Protein 3EKI (pdb70)

InterPro domains:
  IPR010592 Extracytoplasmic thiamine-binding lipoprotein [NF045838] (5-399)
  IPR010592 Extracytoplasmic thiamine-binding lipoprotein [PF06646] (70-401)
  IPR010592 Extracytoplasmic thiamine-binding lipoprotein [PIRSF004523] (1-402)
  IPR043099 Thiamine-binding lipoprotein, domain I [G3DSA:3.40.190.180] (42-391)
  IPR043100 Extracytoplasmic thiamine-binding lipoprotein, domain II [G3DSA:3.40.190.190] (157-345)

Solvent-accessible surface area: 17119 Å² total; per-residue (Å²): 150,35,140,40,21,132,30,0,10,9,9,8,55,65,76,43,21,75,130,101,122,82,63,115,93,42,8,112,117,32,5,70,58,2,16,86,38,0,66,131,21,0,19,126,25,1,64,77,68,111,166,5,97,132,75,88,87,3,61,10,99,34,41,55,12,110,74,59,62,31,10,1,84,58,0,25,96,41,62,82,117,4,0,2,1,34,4,27,0,0,47,0,3,58,35,17,141,118,51,110,40,54,3,43,25,12,0,6,0,3,16,33,1,24,56,13,7,86,104,42,104,72,39,36,100,57,6,68,105,76,1,25,0,12,106,15,1,105,78,0,29,111,33,12,42,128,67,72,10,81,80,2,59,59,161,89,23,124,49,81,60,34,25,0,86,44,3,28,26,83,120,56,68,4,51,8,42,0,0,0,0,0,0,1,1,49,107,117,24,5,58,115,0,82,137,5,5,106,95,75,55,5,82,53,0,11,86,34,1,0,0,6,13,129,67,55,6,6,3,66,8,57,0,0,27,10,0,0,72,44,4,2,104,152,110,25,80,51,2,62,106,12,71,91,67,69,87,141,10,16,89,103,83,68,3,35,37,0,4,92,36,83,114,13,32,0,0,3,5,39,5,0,10,0,0,105,24,48,18,118,39,89,110,130,8,13,106,37,95,116,108,37,80,8,16,7,20,0,0,0,4,0,0,1,31,28,0,0,0,0,10,114,43,1,5,102,57,0,12,67,20,0,5,73,0,3,42,25,1,20,153,77,178,69,16,55,17,0,46,71,63,19,9,45,10,17,85,103,16,114,63,38,99,127,54,0,20,89,29,1,34,119,0,52,164

Nearest PDB structures (foldseek):
  3eki-assembly1_A  TM=1.003E+00  e=4.478E-80  Mesomycoplasma hyorhinis
  3myu-assembly1_A  TM=9.281E-01  e=2.006E-35  Mycoplasmoides genitalium
  3myu-assembly2_B  TM=9.228E-01  e=4.699E-35  Mycoplasmoides genitalium
  5ub7-assembly2_B  TM=6.652E-01  e=2.049E-09  Xanthomonas citri pv. citri str. 306
  5ub3-assembly1_A  TM=6.605E-01  e=1.828E-08  Xanthomonas citri pv. citri str. 306

B-factor: mean 17.25, std 13.12, range [2.1, 98.36]

Radius of gyration: 21.7 Å; Cα contacts (8 Å, |Δi|>4): 697; chains: 1; bounding box: 47×34×70 Å

Sequence (365 aa):
QGQWDKSITFGVSEAWLNKKKGGEKVNKEVINTFLENFKKEFNKLKNANDKTKNFDDVDFKVTPIQDFTVLLNNLSTDNPELDFGINASGKLVEFLKNNPGIITPALETTTNSFVFDKEKDKFYVDGTDSDPLVKIAKKEINKIFVETPYASWTDENHKWNGNVYQSVYDPTVQANFYRGMIWIKGNDETLAKIKKAWNDKDWNTFRNFGILHGKDNSSSKFKLEETILKNHFQNKFTTLNEDRSAHPNAYKQKSADTLGTLDDFHIAFSEEGSFAWTHNKSATKPFETKANEKMEALIVTNPIPYDVGVFRKSVNQLEQNLIVQTFINLAKNKQDTYGPLLGYNGYKKIDNFQKEIVEVYEKAIK

Foldseek 3Di:
DFDADQEAEEEDAPCLQCDDDPPDSVVVVLVVLQQVLLLVLLLVVQCVDPVRNPDHRHHYYYDHDHDVVRLVVVLLVLDRVHWKYKFFQLLVLVVCVVVPPSWFFWKFFWFFAFPLGQDAPFAADALDCVRSQQSSLVVVCVVPPVVPLLPDDCVVQVPPVFFSPNRGDRVGIGQKWWKFKKFKDFPVVVVQLVVCLVVLVCVSNLQLAEEFADCSDVQGHLQVQLVNCVHSPPPDDTPVVVCVVVVRSYDYDAPQCQQVDNSHTMGMGIVPPSRRPRCPDPVNGNDHDPRMHMGTSGIFRIAGGITMITRNRHDPVSSVSSQVSQQVCLVVVSNSDQVSVRRNHMDTDPDCCVRHVVSSVVRSD

Secondary structure (DSSP, 8-state):
--B--SEEEEEEEHHHHT--BTTB-HHHHHHHHHHHHHHHHHHHHHHTSTTTTTSPP-EEEEEEES-HHHHHHHHHHT-TT--EEEE-HHHHHHHHHHSTTSEEEEEEEEEEEETTB--S----S-SSTTSHHHHHHHHHHIIIIITTGGG--TTTTTB-SS-BGGGEEEEEEES-B-EEEEEEE-HHHHHHHHHHHHTT-HHHHHHT-EEE--TT-IIIIIHHHHHHHHHSTTS-S-HHHHHHHSGGGEEE--GGGGGG-TT--EEEEETTGGGGS-TT-TT-TT---TT-EEEEEEE---B---EEEEETTB-HHHHHHHHHHHHHHHHTT--SSGGGGT--EEEE-S-HIIIIIHHHHHHH-

Organism: Mesomycoplasma hyorhinis (NCBI:txid2100)

GO terms:
  GO:0001932 regulation of protein phosphorylation (P, IDA)
  GO:0030430 host cell cytoplasm (C, IDA)
  GO:0030334 regulation of cell migration (P, IDA)
  GO:0005515 protein binding (F, IPI)

CATH classification: 3.40.190.180 (+1 more: 3.40.190.190)

Structure (mmCIF, N/CA/C/O backbone):
data_3EKI
#
_entry.id   3EKI
#
_cell.length_a   49.457
_cell.length_b   67.586
_cell.length_c   59.838
_cell.angle_alpha   90.00
_cell.angle_beta   106.28
_cell.angle_gamma   90.00
#
_symmetry.space_group_name_H-M   'P 1 21 1'
#
loop_
_entity.id
_entity.type
_entity.pdbx_description
1 polymer 'High affinity transport system protein p37'
2 non-polymer 'THIAMINE DIPHOSPHATE'
3 non-polymer GLYCEROL
4 non-polymer 'CALCIUM ION'
5 non-polymer 'BROMIDE ION'
6 water water
#
loop_
_atom_site.group_PDB
_atom_site.id
_atom_site.type_symbol
_atom_site.label_atom_id
_atom_site.label_alt_id
_atom_site.label_comp_id
_atom_site.label_asym_id
_atom_site.label_entity_id
_atom_site.label_seq_id
_atom_site.pdbx_PDB_ins_code
_atom_site.Cartn_x
_atom_site.Cartn_y
_atom_site.Cartn_z
_atom_site.occupancy
_atom_site.B_iso_or_equiv
_atom_site.auth_seq_id
_atom_site.auth_comp_id
_atom_site.auth_asym_id
_atom_site.auth_atom_id
_atom_site.pdbx_PDB_model_num
ATOM 1 N N . GLN A 1 39 ? 45.471 39.132 3.297 1.00 50.36 39 GLN A N 1
ATOM 2 C CA . GLN A 1 39 ? 44.069 39.467 3.096 1.00 53.21 39 GLN A CA 1
ATOM 3 C C . GLN A 1 39 ? 43.121 38.314 3.463 1.00 45.85 39 GLN A C 1
ATOM 4 O O . GLN A 1 39 ? 42.192 38.544 4.245 1.00 31.18 39 GLN A O 1
ATOM 10 N N . GLY A 1 40 ? 43.390 37.153 2.888 1.00 32.14 40 GLY A N 1
ATOM 11 C CA . GLY A 1 40 ? 42.702 35.900 3.124 1.00 23.05 40 GLY A CA 1
ATOM 12 C C . GLY A 1 40 ? 41.566 35.702 2.121 1.00 17.51 40 GLY A C 1
ATOM 13 O O . GLY A 1 40 ? 41.209 36.671 1.442 1.00 21.17 40 GLY A O 1
ATOM 14 N N . GLN A 1 41 ? 41.050 34.490 2.041 1.00 14.05 41 GLN A N 1
ATOM 15 C CA . GLN A 1 41 ? 39.978 34.155 1.102 1.00 10.82 41 GLN A CA 1
ATOM 16 C C . GLN A 1 41 ? 38.583 34.389 1.687 1.00 14.47 41 GLN A C 1
ATOM 17 O O . GLN A 1 41 ? 38.314 33.994 2.822 1.00 13.87 41 GLN A O 1
ATOM 23 N N . TRP A 1 42 ? 37.720 35.013 0.890 1.00 8.32 42 TRP A N 1
ATOM 24 C CA . TRP A 1 42 ? 36.305 35.107 1.248 1.00 6.91 42 TRP A CA 1
ATOM 25 C C . TRP A 1 42 ? 35.721 33.718 1.312 1.00 10.54 42 TRP A C 1
ATOM 26 O O . TRP A 1 42 ? 35.877 32.879 0.423 1.00 10.78 42 TRP A O 1
ATOM 37 N N . ASP A 1 43 ? 34.998 33.386 2.376 1.00 8.90 43 ASP A N 1
ATOM 38 C CA . ASP A 1 43 ? 34.447 32.056 2.516 1.00 7.63 43 ASP A CA 1
ATOM 39 C C . ASP A 1 43 ? 32.935 32.174 2.574 1.00 10.97 43 ASP A C 1
ATOM 40 O O . ASP A 1 43 ? 32.435 32.840 3.491 1.00 9.40 43 ASP A O 1
ATOM 45 N N . LYS A 1 44 ? 32.222 31.592 1.633 1.00 10.53 44 LYS A N 1
ATOM 46 C CA . LYS A 1 44 ? 30.774 31.764 1.579 1.00 7.23 44 LYS A CA 1
ATOM 47 C C . LYS A 1 44 ? 30.026 30.913 2.580 1.00 7.77 44 LYS A C 1
ATOM 48 O O . LYS A 1 44 ? 28.794 30.989 2.690 1.00 10.34 44 LYS A O 1
ATOM 54 N N . SER A 1 45 ? 30.728 30.112 3.355 1.00 7.19 45 SER A N 1
ATOM 55 C CA . SER A 1 45 ? 30.162 29.271 4.400 1.00 8.08 45 SER A CA 1
ATOM 56 C C . SER A 1 45 ? 30.977 29.503 5.674 1.00 12.40 45 SER A C 1
ATOM 57 O O . SER A 1 45 ? 32.191 29.254 5.670 1.00 9.91 45 SER A O 1
ATOM 60 N N . ILE A 1 46 ? 30.359 29.997 6.738 1.00 7.70 46 ILE A N 1
ATOM 61 C CA . ILE A 1 46 ? 31.092 30.201 7.981 1.00 5.40 46 ILE A CA 1
ATOM 62 C C . ILE A 1 46 ? 30.496 29.249 9.015 1.00 8.61 46 ILE A C 1
ATOM 63 O O . ILE A 1 46 ? 29.290 29.257 9.191 1.00 9.42 46 ILE A O 1
ATOM 68 N N . THR A 1 47 ? 31.364 28.469 9.631 1.00 7.01 47 THR A N 1
ATOM 69 C CA . THR A 1 47 ? 30.985 27.530 10.672 1.00 8.00 47 THR A CA 1
ATOM 70 C C . THR A 1 47 ? 31.613 27.920 12.009 1.00 8.43 47 THR A C 1
ATOM 71 O O . THR A 1 47 ? 32.840 27.991 12.088 1.00 7.38 47 THR A O 1
ATOM 75 N N . PHE A 1 48 ? 30.796 28.165 13.022 1.00 8.00 48 PHE A N 1
ATOM 76 C CA . PHE A 1 48 ? 31.225 28.389 14.394 1.00 7.66 48 PHE A CA 1
ATOM 77 C C . PHE A 1 48 ? 31.309 27.086 15.192 1.00 7.65 48 PHE A C 1
ATOM 78 O O . PHE A 1 48 ? 30.398 26.249 15.181 1.00 9.47 48 PHE A O 1
ATOM 86 N N . GLY A 1 49 ? 32.379 26.878 15.935 1.00 7.78 49 GLY A N 1
ATOM 87 C CA . GLY A 1 49 ? 32.483 25.751 16.842 1.00 10.65 49 GLY A CA 1
ATOM 88 C C . GLY A 1 49 ? 31.726 26.123 18.105 1.00 13.12 49 GLY A C 1
ATOM 89 O O . GLY A 1 49 ? 31.875 27.253 18.581 1.00 15.84 49 GLY A O 1
ATOM 90 N N . VAL A 1 50 ? 30.917 25.187 18.587 1.00 11.03 50 VAL A N 1
ATOM 91 C CA . VAL A 1 50 ? 30.218 25.360 19.857 1.00 13.13 50 VAL A CA 1
ATOM 92 C C . VAL A 1 50 ? 30.313 24.044 20.641 1.00 11.05 50 VAL A C 1
ATOM 93 O O . VAL A 1 50 ? 30.450 22.981 20.060 1.00 14.78 50 VAL A O 1
ATOM 97 N N . SER A 1 51 ? 30.220 24.196 21.960 1.00 13.85 51 SER A N 1
ATOM 98 C CA . SER A 1 51 ? 30.376 23.025 22.809 1.00 16.47 51 SER A CA 1
ATOM 99 C C . SER A 1 51 ? 29.356 21.928 22.471 1.00 14.23 51 SER A C 1
ATOM 100 O O . SER A 1 51 ? 28.164 22.211 22.396 1.00 16.51 51 SER A O 1
ATOM 103 N N . GLU A 1 52 ? 29.869 20.726 22.312 1.00 17.64 52 GLU A N 1
ATOM 104 C CA . GLU A 1 52 ? 29.182 19.494 22.006 1.00 21.41 52 GLU A CA 1
ATOM 105 C C . GLU A 1 52 ? 28.161 19.190 23.095 1.00 19.31 52 GLU A C 1
ATOM 106 O O . GLU A 1 52 ? 26.988 18.969 22.808 1.00 26.40 52 GLU A O 1
ATOM 112 N N . ALA A 1 53 ? 28.622 19.187 24.332 1.00 21.38 53 ALA A N 1
ATOM 113 C CA . ALA A 1 53 ? 27.754 19.018 25.485 1.00 21.89 53 ALA A CA 1
ATOM 114 C C . ALA A 1 53 ? 26.604 20.004 25.470 1.00 29.06 53 ALA A C 1
ATOM 115 O O . ALA A 1 53 ? 25.452 19.694 25.780 1.00 25.94 53 ALA A O 1
ATOM 117 N N . TRP A 1 54 ? 26.907 21.257 25.119 1.00 22.78 54 TRP A N 1
ATOM 118 C CA . TRP A 1 54 ? 25.853 22.266 25.164 1.00 18.05 54 TRP A CA 1
ATOM 119 C C . TRP A 1 54 ? 24.771 22.022 24.114 1.00 21.60 54 TRP A C 1
ATOM 120 O O . TRP A 1 54 ? 23.579 22.148 24.391 1.00 27.24 54 TRP A O 1
ATOM 131 N N . LEU A 1 55 ? 25.235 21.696 22.923 1.00 26.04 55 LEU A N 1
ATOM 132 C CA . LEU A 1 55 ? 24.409 21.559 21.724 1.00 32.45 55 LEU A CA 1
ATOM 133 C C . LEU A 1 55 ? 23.457 20.381 21.869 1.00 42.68 55 LEU A C 1
ATOM 134 O O . LEU A 1 55 ? 22.273 20.438 21.548 1.00 35.18 55 LEU A O 1
ATOM 139 N N . ASN A 1 56 ? 24.014 19.280 22.377 1.00 40.22 56 ASN A N 1
ATOM 140 C CA . ASN A 1 56 ? 23.237 18.052 22.515 1.00 37.31 56 ASN A CA 1
ATOM 141 C C . ASN A 1 56 ? 22.601 17.948 23.892 1.00 28.53 56 ASN A C 1
ATOM 142 O O . ASN A 1 56 ? 22.093 16.882 24.246 1.00 38.86 56 ASN A O 1
ATOM 147 N N . LYS A 1 57 ? 22.579 19.024 24.672 1.00 30.45 57 LYS A N 1
ATOM 148 C CA . LYS A 1 57 ? 22.004 19.021 26.017 1.00 39.57 57 LYS A CA 1
ATOM 149 C C . LYS A 1 57 ? 20.489 19.105 25.999 1.00 54.22 57 LYS A C 1
ATOM 150 O O . LYS A 1 57 ? 19.873 19.584 25.038 1.00 67.56 57 LYS A O 1
ATOM 156 N N . LYS A 1 58 ? 19.791 18.657 27.056 1.00 53.38 58 LYS A N 1
ATOM 157 C CA . LYS A 1 58 ? 18.353 18.874 26.959 1.00 62.30 58 LYS A CA 1
ATOM 158 C C . LYS A 1 58 ? 17.607 19.128 28.272 1.00 69.02 58 LYS A C 1
ATOM 159 O O . LYS A 1 58 ? 18.081 18.868 29.370 1.00 59.74 58 LYS A O 1
ATOM 165 N N . LYS A 1 59 ? 16.418 19.643 28.032 1.00 73.87 59 LYS A N 1
ATOM 166 C CA . LYS A 1 59 ? 15.272 19.969 28.843 1.00 81.64 59 LYS A CA 1
ATOM 167 C C . LYS A 1 59 ? 14.046 19.273 28.235 1.00 85.44 59 LYS A C 1
ATOM 168 O O . LYS A 1 59 ? 13.770 19.371 27.037 1.00 74.91 59 LYS A O 1
ATOM 174 N N . GLY A 1 60 ? 13.315 18.537 29.060 1.00 83.66 60 GLY A N 1
ATOM 175 C CA . GLY A 1 60 ? 12.119 17.834 28.656 1.00 72.28 60 GLY A CA 1
ATOM 176 C C . GLY A 1 60 ? 12.319 16.798 27.577 1.00 60.85 60 GLY A C 1
ATOM 177 O O . GLY A 1 60 ? 11.373 16.412 26.876 1.00 48.29 60 GLY A O 1
ATOM 178 N N . GLY A 1 61 ? 13.552 16.314 27.399 1.00 45.89 61 GLY A N 1
ATOM 179 C CA . GLY A 1 61 ? 13.758 15.339 26.322 1.00 28.74 61 GLY A CA 1
ATOM 180 C C . GLY A 1 61 ? 13.941 16.091 25.013 1.00 24.50 61 GLY A C 1
ATOM 181 O O . GLY A 1 61 ? 14.128 15.517 23.945 1.00 44.97 61 GLY A O 1
ATOM 182 N N . GLU A 1 62 ? 13.878 17.421 25.100 1.00 40.95 62 GLU A N 1
ATOM 183 C CA . GLU A 1 62 ? 13.987 18.261 23.908 1.00 40.95 62 GLU A CA 1
ATOM 184 C C . GLU A 1 62 ? 15.386 18.836 23.749 1.00 46.46 62 GLU A C 1
ATOM 185 O O . GLU A 1 62 ? 16.012 19.264 24.722 1.00 42.77 62 GLU A O 1
ATOM 191 N N . LYS A 1 63 ? 15.863 18.885 22.509 1.00 49.92 63 LYS A N 1
ATOM 192 C CA . LYS A 1 63 ? 17.123 19.552 22.204 1.00 43.09 63 LYS A CA 1
ATOM 193 C C . LYS A 1 63 ? 16.891 21.061 22.172 1.00 32.15 63 LYS A C 1
ATOM 194 O O . LYS A 1 63 ? 16.837 21.670 21.104 1.00 37.31 63 LYS A O 1
ATOM 200 N N . VAL A 1 64 ? 16.747 21.652 23.354 1.00 26.78 64 VAL A N 1
ATOM 201 C CA . VAL A 1 64 ? 16.397 23.058 23.486 1.00 27.06 64 VAL A CA 1
ATOM 202 C C . VAL A 1 64 ? 17.443 23.955 22.818 1.00 27.81 64 VAL A C 1
ATOM 203 O O . VAL A 1 64 ? 17.114 24.935 22.149 1.00 27.51 64 VAL A O 1
ATOM 207 N N . ASN A 1 65 ? 18.705 23.597 23.013 1.00 23.57 65 ASN A N 1
ATOM 208 C CA . ASN A 1 65 ? 19.794 24.470 22.572 1.00 23.53 65 ASN A CA 1
ATOM 209 C C . ASN A 1 65 ? 19.924 24.478 21.060 1.00 23.34 65 ASN A C 1
ATOM 210 O O . ASN A 1 65 ? 20.397 25.457 20.490 1.00 22.29 65 ASN A O 1
ATOM 215 N N . LYS A 1 66 ? 19.492 23.392 20.437 1.00 32.92 66 LYS A N 1
ATOM 216 C CA . LYS A 1 66 ? 19.409 23.318 18.989 1.00 33.03 66 LYS A CA 1
ATOM 217 C C . LYS A 1 66 ? 18.559 24.454 18.441 1.00 26.85 66 LYS A C 1
ATOM 218 O O . LYS A 1 66 ? 18.898 25.140 17.470 1.00 23.33 66 LYS A O 1
ATOM 224 N N . GLU A 1 67 ? 17.404 24.649 19.080 1.00 22.95 67 GLU A N 1
ATOM 225 C CA . GLU A 1 67 ? 16.473 25.690 18.688 1.00 21.27 67 GLU A CA 1
ATOM 226 C C . GLU A 1 67 ? 17.018 27.092 18.898 1.00 19.93 67 GLU A C 1
ATOM 227 O O . GLU A 1 67 ? 16.811 27.996 18.089 1.00 18.94 67 GLU A O 1
ATOM 233 N N . VAL A 1 68 ? 17.727 27.283 20.006 1.00 15.39 68 VAL A N 1
ATOM 234 C CA . VAL A 1 68 ? 18.345 28.566 20.329 1.00 12.97 68 VAL A CA 1
ATOM 235 C C . VAL A 1 68 ? 19.413 28.877 19.271 1.00 10.08 68 VAL A C 1
ATOM 236 O O . VAL A 1 68 ? 19.479 29.996 18.777 1.00 12.14 68 VAL A O 1
ATOM 240 N N . ILE A 1 69 ? 20.201 27.860 18.950 1.00 16.14 69 ILE A N 1
ATOM 241 C CA . ILE A 1 69 ? 21.320 28.105 18.033 1.00 11.85 69 ILE A CA 1
ATOM 242 C C . ILE A 1 69 ? 20.827 28.389 16.617 1.00 15.78 69 ILE A C 1
ATOM 243 O O . ILE A 1 69 ? 21.414 29.247 15.946 1.00 12.49 69 ILE A O 1
ATOM 248 N N . ASN A 1 70 ? 19.767 27.711 16.214 1.00 14.45 70 ASN A N 1
ATOM 249 C CA . ASN A 1 70 ? 19.190 27.991 14.892 1.00 17.87 70 ASN A CA 1
ATOM 250 C C . ASN A 1 70 ? 18.624 29.389 14.789 1.00 17.42 70 ASN A C 1
ATOM 251 O O . ASN A 1 70 ? 18.771 30.097 13.781 1.00 14.21 70 ASN A O 1
ATOM 256 N N . THR A 1 71 ? 17.944 29.899 15.811 1.00 10.37 71 THR A N 1
ATOM 257 C CA . THR A 1 71 ? 17.486 31.278 15.784 1.00 14.09 71 THR A CA 1
ATOM 258 C C . THR A 1 71 ? 18.645 32.244 15.698 1.00 10.17 71 THR A C 1
ATOM 259 O O . THR A 1 71 ? 18.672 33.239 14.985 1.00 12.69 71 THR A O 1
ATOM 263 N N . PHE A 1 72 ? 19.661 31.919 16.526 1.00 12.29 72 PHE A N 1
ATOM 264 C CA . PHE A 1 72 ? 20.849 32.764 16.504 1.00 14.61 72 PHE A CA 1
ATOM 265 C C . PHE A 1 72 ? 21.467 32.786 15.097 1.00 7.86 72 PHE A C 1
ATOM 266 O O . PHE A 1 72 ? 21.795 33.873 14.641 1.00 8.82 72 PHE A O 1
ATOM 274 N N . LEU A 1 73 ? 21.614 31.615 14.500 1.00 8.09 73 LEU A N 1
ATOM 275 C CA . LEU A 1 73 ? 22.284 31.576 13.186 1.00 8.93 73 LEU A CA 1
ATOM 276 C C . LEU A 1 73 ? 21.529 32.312 12.094 1.00 13.26 73 LEU A C 1
ATOM 277 O O . LEU A 1 73 ? 22.133 32.931 11.207 1.00 12.27 73 LEU A O 1
ATOM 282 N N . GLU A 1 74 ? 20.207 32.238 12.162 1.00 12.25 74 GLU A N 1
ATOM 283 C CA . GLU A 1 74 ? 19.361 32.950 11.218 1.00 14.46 74 GLU A CA 1
ATOM 284 C C . GLU A 1 74 ? 19.500 34.447 11.441 1.00 15.88 74 GLU A C 1
ATOM 285 O O . GLU A 1 74 ? 19.723 35.197 10.493 1.00 12.03 74 GLU A O 1
ATOM 291 N N . ASN A 1 75 ? 19.416 34.924 12.693 1.00 8.80 75 ASN A N 1
ATOM 292 C CA . ASN A 1 75 ? 19.599 36.339 12.936 1.00 9.11 75 ASN A CA 1
ATOM 293 C C . ASN A 1 75 ? 20.975 36.831 12.503 1.00 6.86 75 ASN A C 1
ATOM 294 O O . ASN A 1 75 ? 21.130 37.949 12.000 1.00 9.06 75 ASN A O 1
ATOM 299 N N . PHE A 1 76 ? 21.976 35.991 12.710 1.00 6.21 76 PHE A N 1
ATOM 300 C CA . PHE A 1 76 ? 23.343 36.325 12.360 1.00 6.39 76 PHE A CA 1
ATOM 301 C C . PHE A 1 76 ? 23.520 36.472 10.850 1.00 6.51 76 PHE A C 1
ATOM 302 O O . PHE A 1 76 ? 24.073 37.452 10.360 1.00 9.32 76 PHE A O 1
ATOM 310 N N . LYS A 1 77 ? 23.004 35.452 10.162 1.00 8.42 77 LYS A N 1
ATOM 311 C CA . LYS A 1 77 ? 23.092 35.509 8.691 1.00 8.34 77 LYS A CA 1
ATOM 312 C C . LYS A 1 77 ? 22.412 36.730 8.112 1.00 6.86 77 LYS A C 1
ATOM 313 O O . LYS A 1 77 ? 22.923 37.387 7.198 1.00 7.59 77 LYS A O 1
ATOM 319 N N . LYS A 1 78 ? 21.223 37.063 8.632 1.00 7.16 78 LYS A N 1
ATOM 320 C CA . LYS A 1 78 ? 20.534 38.228 8.084 1.00 8.91 78 LYS A CA 1
ATOM 321 C C . LYS A 1 78 ? 21.252 39.535 8.338 1.00 8.74 78 LYS A C 1
ATOM 322 O O . LYS A 1 78 ? 21.378 40.405 7.476 1.00 10.57 78 LYS A O 1
ATOM 328 N N . GLU A 1 79 ? 21.756 39.793 9.549 1.00 7.59 79 GLU A N 1
ATOM 329 C CA . GLU A 1 79 ? 22.479 41.015 9.845 1.00 10.19 79 GLU A CA 1
ATOM 330 C C . GLU A 1 79 ? 23.812 41.076 9.113 1.00 7.37 79 GLU A C 1
ATOM 331 O O . GLU A 1 79 ? 24.160 42.123 8.592 1.00 10.01 79 GLU A O 1
ATOM 337 N N . PHE A 1 80 ? 24.513 39.941 9.095 1.00 6.06 80 PHE A N 1
ATOM 338 C CA . PHE A 1 80 ? 25.798 39.899 8.407 1.00 5.90 80 PHE A CA 1
ATOM 339 C C . PHE A 1 80 ? 25.586 40.335 6.948 1.00 9.57 80 PHE A C 1
ATOM 340 O O . PHE A 1 80 ? 26.390 41.112 6.453 1.00 6.80 80 PHE A O 1
ATOM 348 N N . ASN A 1 81 ? 24.631 39.679 6.292 1.00 8.48 81 ASN A N 1
ATOM 349 C CA . ASN A 1 81 ? 24.593 39.942 4.833 1.00 7.97 81 ASN A CA 1
ATOM 350 C C . ASN A 1 81 ? 24.064 41.332 4.555 1.00 10.53 81 ASN A C 1
ATOM 351 O O . ASN A 1 81 ? 24.402 41.962 3.548 1.00 8.02 81 ASN A O 1
ATOM 356 N N . LYS A 1 82 ? 23.236 41.850 5.469 1.00 9.16 82 LYS A N 1
ATOM 357 C CA . LYS A 1 82 ? 22.834 43.259 5.320 1.00 7.63 82 LYS A CA 1
ATOM 358 C C . LYS A 1 82 ? 24.021 44.188 5.360 1.00 10.20 82 LYS A C 1
ATOM 359 O O . LYS A 1 82 ? 24.188 45.074 4.531 1.00 10.99 82 LYS A O 1
ATOM 365 N N . LEU A 1 83 ? 24.903 44.011 6.353 1.00 8.09 83 LEU A N 1
ATOM 366 C CA . LEU A 1 83 ? 26.101 44.824 6.450 1.00 8.63 83 LEU A CA 1
ATOM 367 C C . LEU A 1 83 ? 27.010 44.676 5.246 1.00 10.21 83 LEU A C 1
ATOM 368 O O . LEU A 1 83 ? 27.548 45.639 4.701 1.00 9.74 83 LEU A O 1
ATOM 373 N N . LYS A 1 84 ? 27.163 43.411 4.864 1.00 9.48 84 LYS A N 1
ATOM 374 C CA . LYS A 1 84 ? 27.994 43.044 3.735 1.00 8.33 84 LYS A CA 1
ATOM 375 C C . LYS A 1 84 ? 27.531 43.762 2.465 1.00 7.93 84 LYS A C 1
ATOM 376 O O . LYS A 1 84 ? 28.343 44.329 1.734 1.00 8.45 84 LYS A O 1
ATOM 382 N N . ASN A 1 85 ? 26.227 43.698 2.227 1.00 10.02 85 ASN A N 1
ATOM 383 C CA . ASN A 1 85 ? 25.703 44.217 0.955 1.00 12.33 85 ASN A CA 1
ATOM 384 C C . ASN A 1 85 ? 25.458 45.712 0.935 1.00 11.50 85 ASN A C 1
ATOM 385 O O . ASN A 1 85 ? 25.243 46.269 -0.143 1.00 15.94 85 ASN A O 1
ATOM 390 N N . ALA A 1 86 ? 25.515 46.374 2.077 1.00 11.99 86 ALA A N 1
ATOM 391 C CA . ALA A 1 86 ? 25.375 47.815 2.169 1.00 13.33 86 ALA A CA 1
ATOM 392 C C . ALA A 1 86 ? 26.671 48.565 1.888 1.00 15.43 86 ALA A C 1
ATOM 393 O O . ALA A 1 86 ? 26.635 49.790 1.913 1.00 20.94 86 ALA A O 1
ATOM 395 N N . ASN A 1 87 ? 27.768 47.876 1.636 1.00 17.59 87 ASN A N 1
ATOM 396 C CA . ASN A 1 87 ? 29.108 48.428 1.530 1.00 19.02 87 ASN A CA 1
ATOM 397 C C . ASN A 1 87 ? 29.786 47.990 0.242 1.00 12.32 87 ASN A C 1
ATOM 398 O O . ASN A 1 87 ? 29.873 46.805 0.001 1.00 14.52 87 ASN A O 1
ATOM 403 N N . ASP A 1 88 ? 30.258 48.923 -0.569 1.00 13.66 88 ASP A N 1
ATOM 404 C CA . ASP A 1 88 ? 30.906 48.630 -1.836 1.00 16.22 88 ASP A CA 1
ATOM 405 C C . ASP A 1 88 ? 32.076 47.676 -1.716 1.00 11.34 88 ASP A C 1
ATOM 406 O O . ASP A 1 88 ? 32.352 46.811 -2.545 1.00 17.65 88 ASP A O 1
ATOM 411 N N . LYS A 1 89 ? 32.799 47.842 -0.592 1.00 14.18 89 LYS A N 1
ATOM 412 C CA . LYS A 1 89 ? 33.964 47.002 -0.409 1.00 15.05 89 LYS A CA 1
ATOM 413 C C . LYS A 1 89 ? 33.587 45.528 -0.390 1.00 11.74 89 LYS A C 1
ATOM 414 O O . LYS A 1 89 ? 34.421 44.701 -0.736 1.00 12.78 89 LYS A O 1
ATOM 420 N N . THR A 1 90 ? 32.367 45.185 0.017 1.00 13.73 90 THR A N 1
ATOM 421 C CA . THR A 1 90 ? 32.076 43.757 0.191 1.00 11.95 90 THR A CA 1
ATOM 422 C C . THR A 1 90 ? 30.821 43.247 -0.515 1.00 10.88 90 THR A C 1
ATOM 423 O O . THR A 1 90 ? 30.589 42.041 -0.477 1.00 8.78 90 THR A O 1
ATOM 427 N N . LYS A 1 91 ? 30.035 44.112 -1.138 1.00 10.14 91 LYS A N 1
ATOM 428 C CA . LYS A 1 91 ? 28.735 43.736 -1.679 1.00 9.59 91 LYS A CA 1
ATOM 429 C C . LYS A 1 91 ? 28.830 42.785 -2.850 1.00 13.18 91 LYS A C 1
ATOM 430 O O . LYS A 1 91 ? 27.846 42.077 -3.082 1.00 14.38 91 LYS A O 1
ATOM 436 N N . ASN A 1 92 ? 29.964 42.755 -3.535 1.00 15.11 92 ASN A N 1
ATOM 437 C CA . ASN A 1 92 ? 30.117 41.850 -4.673 1.00 15.51 92 ASN A CA 1
ATOM 438 C C . ASN A 1 92 ? 30.618 40.458 -4.340 1.00 12.91 92 ASN A C 1
ATOM 439 O O . ASN A 1 92 ? 30.664 39.562 -5.189 1.00 11.66 92 ASN A O 1
ATOM 444 N N . PHE A 1 93 ? 31.017 40.161 -3.090 1.00 10.06 93 PHE A N 1
ATOM 445 C CA . PHE A 1 93 ? 31.386 38.789 -2.737 1.00 10.47 93 PHE A CA 1
ATOM 446 C C . PHE A 1 93 ? 30.125 37.924 -2.625 1.00 10.63 93 PHE A C 1
ATOM 447 O O . PHE A 1 93 ? 29.033 38.516 -2.591 1.00 12.47 93 PHE A O 1
ATOM 455 N N . ASP A 1 94 ? 30.265 36.616 -2.547 1.00 11.07 94 ASP A N 1
ATOM 456 C CA . ASP A 1 94 ? 29.127 35.750 -2.321 1.00 9.33 94 ASP A CA 1
ATOM 457 C C . ASP A 1 94 ? 28.533 36.037 -0.926 1.00 11.24 94 ASP A C 1
ATOM 458 O O . ASP A 1 94 ? 29.229 36.303 0.057 1.00 11.24 94 ASP A O 1
ATOM 463 N N . ASP A 1 95 ? 27.201 35.976 -0.896 1.00 8.77 95 ASP A N 1
ATOM 464 C CA . ASP A 1 95 ? 26.514 35.986 0.389 1.00 6.63 95 ASP A CA 1
ATOM 465 C C . ASP A 1 95 ? 26.955 34.784 1.208 1.00 9.47 95 ASP A C 1
ATOM 466 O O . ASP A 1 95 ? 27.325 33.745 0.674 1.00 8.80 95 ASP A O 1
ATOM 471 N N . VAL A 1 96 ? 26.889 34.906 2.540 1.00 9.86 96 VAL A N 1
ATOM 472 C CA . VAL A 1 96 ? 27.433 33.924 3.454 1.00 3.95 96 VAL A CA 1
ATOM 473 C C . VAL A 1 96 ? 26.347 33.207 4.247 1.00 8.11 96 VAL A C 1
ATOM 474 O O . VAL A 1 96 ? 25.424 33.851 4.747 1.00 9.98 96 VAL A O 1
ATOM 478 N N . ASP A 1 97 ? 26.495 31.899 4.345 1.00 8.58 97 ASP A N 1
ATOM 479 C CA . ASP A 1 97 ? 25.691 31.036 5.202 1.00 7.38 97 ASP A CA 1
ATOM 480 C C . ASP A 1 97 ? 26.421 30.767 6.519 1.00 9.02 97 ASP A C 1
ATOM 481 O O . ASP A 1 97 ? 27.647 30.646 6.534 1.00 8.88 97 ASP A O 1
ATOM 486 N N . PHE A 1 98 ? 25.687 30.670 7.622 1.00 11.93 98 PHE A N 1
ATOM 487 C CA . PHE A 1 98 ? 26.311 30.404 8.916 1.00 11.65 98 PHE A CA 1
ATOM 488 C C . PHE A 1 98 ? 25.774 29.123 9.557 1.00 9.62 98 PHE A C 1
ATOM 489 O O . PHE A 1 98 ? 24.559 28.910 9.554 1.00 9.33 98 PHE A O 1
ATOM 497 N N . LYS A 1 99 ? 26.716 28.345 10.075 1.00 7.83 99 LYS A N 1
ATOM 498 C CA . LYS A 1 99 ? 26.463 27.015 10.605 1.00 7.86 99 LYS A CA 1
ATOM 499 C C . LYS A 1 99 ? 27.205 26.888 11.943 1.00 6.86 99 LYS A C 1
ATOM 500 O O . LYS A 1 99 ? 28.031 27.742 12.211 1.00 7.93 99 LYS A O 1
ATOM 506 N N . VAL A 1 100 ? 26.905 25.858 12.715 1.00 12.66 100 VAL A N 1
ATOM 507 C CA . VAL A 1 100 ? 27.691 25.468 13.878 1.00 8.21 100 VAL A CA 1
ATOM 508 C C . VAL A 1 100 ? 28.081 24.000 13.705 1.00 10.18 100 VAL A C 1
ATOM 509 O O . VAL A 1 100 ? 27.471 23.229 12.964 1.00 10.82 100 VAL A O 1
ATOM 513 N N . THR A 1 101 ? 29.146 23.669 14.426 1.00 10.81 101 THR A N 1
ATOM 514 C CA . THR A 1 101 ? 29.641 22.301 14.497 1.00 11.96 101 THR A CA 1
ATOM 515 C C . THR A 1 101 ? 29.961 22.020 15.969 1.00 20.14 101 THR A C 1
ATOM 516 O O . THR A 1 101 ? 30.465 22.934 16.650 1.00 15.41 101 THR A O 1
ATOM 520 N N . PRO A 1 102 ? 29.642 20.847 16.514 1.00 14.68 102 PRO A N 1
ATOM 521 C CA . PRO A 1 102 ? 29.990 20.548 17.907 1.00 14.61 102 PRO A CA 1
ATOM 522 C C . PRO A 1 102 ? 31.488 20.378 18.096 1.00 14.00 102 PRO A C 1
ATOM 523 O O . PRO A 1 102 ? 32.142 19.744 17.279 1.00 17.79 102 PRO A O 1
ATOM 527 N N . ILE A 1 103 ? 31.994 20.935 19.188 1.00 14.85 103 ILE A N 1
ATOM 528 C CA . ILE A 1 103 ? 33.397 20.788 19.550 1.00 17.91 103 ILE A CA 1
ATOM 529 C C . ILE A 1 103 ? 33.545 20.238 20.972 1.00 13.79 103 ILE A C 1
ATOM 530 O O . ILE A 1 103 ? 32.927 20.736 21.917 1.00 17.73 103 ILE A O 1
ATOM 535 N N . GLN A 1 104 ? 34.372 19.207 21.058 1.00 16.34 104 GLN A N 1
ATOM 536 C CA . GLN A 1 104 ? 34.477 18.430 22.306 1.00 26.70 104 GLN A CA 1
ATOM 537 C C . GLN A 1 104 ? 35.019 19.266 23.454 1.00 25.65 104 GLN A C 1
ATOM 538 O O . GLN A 1 104 ? 34.493 19.224 24.573 1.00 26.30 104 GLN A O 1
ATOM 544 N N . ASP A 1 105 ? 36.065 20.052 23.215 1.00 18.10 105 ASP A N 1
ATOM 545 C CA . ASP A 1 105 ? 36.649 20.892 24.257 1.00 13.85 105 ASP A CA 1
ATOM 546 C C . ASP A 1 105 ? 37.577 21.918 23.639 1.00 14.28 105 ASP A C 1
ATOM 547 O O . ASP A 1 105 ? 37.802 21.939 22.416 1.00 16.40 105 ASP A O 1
ATOM 552 N N . PHE A 1 106 ? 38.123 22.798 24.465 1.00 13.93 106 PHE A N 1
ATOM 553 C CA . PHE A 1 106 ? 38.856 23.928 23.903 1.00 16.53 106 PHE A CA 1
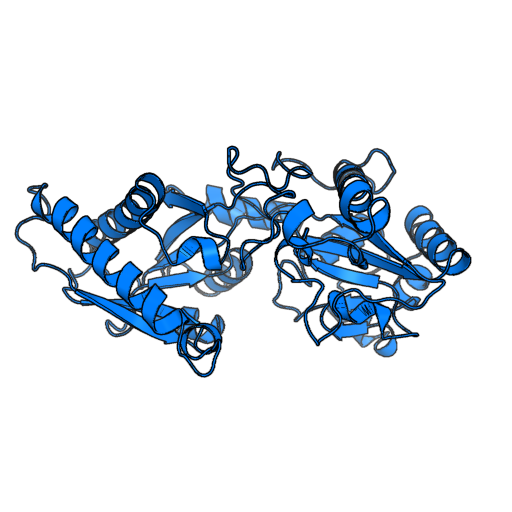ATOM 554 C C . PHE A 1 106 ? 40.130 23.486 23.196 1.00 17.70 106 PHE A C 1
ATOM 555 O O . PHE A 1 106 ? 40.553 24.152 22.252 1.00 14.08 106 PHE A O 1
ATOM 563 N N . THR A 1 107 ? 40.786 22.411 23.658 1.00 12.03 107 THR A N 1
ATOM 564 C CA . THR A 1 107 ? 41.993 22.013 22.935 1.00 12.94 107 THR A CA 1
ATOM 565 C C . THR A 1 107 ? 41.651 21.681 21.483 1.00 15.83 107 THR A C 1
ATOM 566 O O . THR A 1 107 ? 42.362 22.039 20.541 1.00 20.36 107 THR A O 1
ATOM 570 N N . VAL A 1 108 ? 40.545 20.965 21.308 1.00 13.93 108 VAL A N 1
ATOM 571 C CA . VAL A 1 108 ? 40.094 20.620 19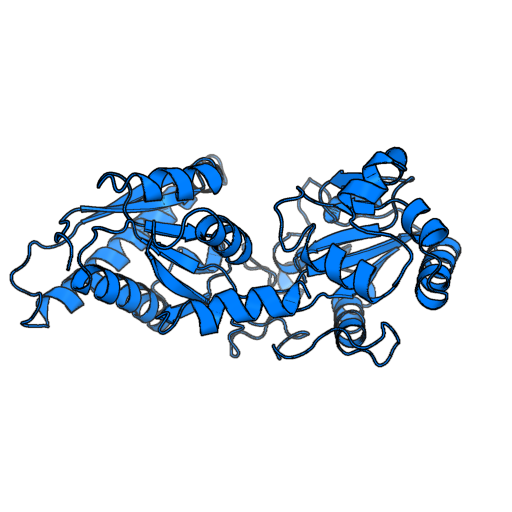.963 1.00 16.86 108 VAL A CA 1
ATOM 572 C C . VAL A 1 108 ? 39.777 21.889 19.182 1.00 15.18 108 VAL A C 1
ATOM 573 O O . VAL A 1 108 ? 40.052 21.978 17.985 1.00 13.92 108 VAL A O 1
ATOM 577 N N . LEU A 1 109 ? 39.202 22.887 19.836 1.00 12.31 109 LEU A N 1
ATOM 578 C CA . LEU A 1 109 ? 38.864 24.103 19.097 1.00 10.88 109 LEU A CA 1
ATOM 579 C C . LEU A 1 109 ? 40.108 24.767 18.566 1.00 9.93 109 LEU A C 1
ATOM 580 O O . LEU A 1 109 ? 40.220 25.137 17.392 1.00 10.61 109 LEU A O 1
ATOM 585 N N . LEU A 1 110 ? 41.076 24.951 19.479 1.00 9.64 110 LEU A N 1
ATOM 586 C CA . LEU A 1 110 ? 42.263 25.695 19.076 1.00 9.81 110 LEU A CA 1
ATOM 587 C C . LEU A 1 110 ? 43.113 24.870 18.118 1.00 14.74 110 LEU A C 1
ATOM 588 O O . LEU A 1 110 ? 43.626 25.457 17.174 1.00 10.90 110 LEU A O 1
ATOM 593 N N . ASN A 1 111 ? 43.231 23.569 18.359 1.00 12.07 111 ASN A N 1
ATOM 594 C CA . ASN A 1 111 ? 43.990 22.774 17.392 1.00 11.14 111 ASN A CA 1
ATOM 595 C C . ASN A 1 111 ? 43.322 22.782 16.024 1.00 10.71 111 ASN A C 1
ATOM 596 O O . ASN A 1 111 ? 43.984 22.863 14.993 1.00 11.78 111 ASN A O 1
ATOM 601 N N . ASN A 1 112 ? 41.997 22.663 16.009 1.00 10.76 112 ASN A N 1
ATOM 602 C CA . ASN A 1 112 ? 41.329 22.559 14.704 1.00 11.30 112 ASN A CA 1
ATOM 603 C C . ASN A 1 112 ? 41.369 23.907 14.009 1.00 13.08 112 ASN A C 1
ATOM 604 O O . ASN A 1 112 ? 41.544 23.959 12.796 1.00 13.99 112 ASN A O 1
ATOM 609 N N . LEU A 1 113 ? 41.230 25.007 14.740 1.00 10.82 113 LEU A N 1
ATOM 610 C CA . LEU A 1 113 ? 41.361 26.299 14.077 1.00 9.08 113 LEU A CA 1
ATOM 611 C C . LEU A 1 113 ? 42.761 26.496 13.512 1.00 12.44 113 LEU A C 1
ATOM 612 O O . LEU A 1 113 ? 42.956 27.163 12.486 1.00 11.11 113 LEU A O 1
ATOM 617 N N . SER A 1 114 ? 43.749 25.921 14.193 1.00 10.15 114 SER A N 1
ATOM 618 C CA . SER A 1 114 ? 45.120 26.091 13.721 1.00 8.47 114 SER A CA 1
ATOM 619 C C . SER A 1 114 ? 45.413 25.328 12.436 1.00 7.16 114 SER A C 1
ATOM 620 O O . SER A 1 114 ? 46.430 25.658 11.828 1.00 12.52 114 SER A O 1
ATOM 623 N N . THR A 1 115 ? 44.567 24.372 12.077 1.00 10.38 115 THR A N 1
ATOM 624 C CA . THR A 1 115 ? 44.818 23.689 10.797 1.00 14.97 115 THR A CA 1
ATOM 625 C C . THR A 1 115 ? 44.411 24.582 9.621 1.00 15.25 115 THR A C 1
ATOM 626 O O . THR A 1 115 ? 44.903 24.363 8.520 1.00 13.55 115 THR A O 1
ATOM 630 N N . ASP A 1 116 ? 43.543 25.547 9.860 1.00 12.54 116 ASP A N 1
ATOM 631 C CA . ASP A 1 116 ? 43.058 26.512 8.888 1.00 14.22 116 ASP A CA 1
ATOM 632 C C . ASP A 1 116 ? 42.268 25.792 7.792 1.00 13.57 116 ASP A C 1
ATOM 633 O O . ASP A 1 116 ? 42.466 26.022 6.601 1.00 12.97 116 ASP A O 1
ATOM 638 N N . ASN A 1 117 ? 41.363 24.939 8.211 1.00 17.32 117 ASN A N 1
ATOM 639 C CA . ASN A 1 117 ? 40.478 24.151 7.368 1.00 15.08 117 ASN A CA 1
ATOM 640 C C . ASN A 1 117 ? 39.138 24.868 7.298 1.00 13.61 117 ASN A C 1
ATOM 641 O O . ASN A 1 117 ? 38.589 25.168 8.370 1.00 14.49 117 ASN A O 1
ATOM 646 N N . PRO A 1 118 ? 38.605 25.174 6.133 1.00 11.43 118 PRO A N 1
ATOM 647 C CA . PRO A 1 118 ? 37.325 25.893 6.063 1.00 11.91 118 PRO A CA 1
ATOM 648 C C . PRO A 1 118 ? 36.128 25.206 6.680 1.00 10.05 118 PRO A C 1
ATOM 649 O O . PRO A 1 118 ? 35.051 25.813 6.784 1.00 10.16 118 PRO A O 1
ATOM 653 N N . GLU A 1 119 ? 36.203 23.960 7.140 1.00 11.65 119 GLU A N 1
ATOM 654 C CA . GLU A 1 119 ? 35.099 23.328 7.834 1.00 11.69 119 GLU A CA 1
ATOM 655 C C . GLU A 1 119 ? 34.888 23.911 9.233 1.00 10.96 119 GLU A C 1
ATOM 656 O O . GLU A 1 119 ? 33.809 23.698 9.794 1.00 12.36 119 GLU A O 1
ATOM 662 N N . LEU A 1 120 ? 35.872 24.632 9.763 1.00 8.49 120 LEU A N 1
ATOM 663 C CA . LEU A 1 120 ? 35.746 25.275 11.072 1.00 10.43 120 LEU A CA 1
ATOM 664 C C . LEU A 1 120 ? 36.465 26.623 11.021 1.00 8.91 120 LEU A C 1
ATOM 665 O O . LEU A 1 120 ? 37.687 26.707 10.915 1.00 8.21 120 LEU A O 1
ATOM 670 N N . ASP A 1 121 ? 35.683 27.688 11.070 1.00 9.32 121 ASP A N 1
ATOM 671 C CA . ASP A 1 121 ? 36.191 29.030 10.812 1.00 8.57 121 ASP A CA 1
ATOM 672 C C . ASP A 1 121 ? 36.386 29.907 12.046 1.00 6.71 121 ASP A C 1
ATOM 673 O O . ASP A 1 121 ? 37.198 30.840 12.009 1.00 7.47 121 ASP A O 1
ATOM 678 N N . PHE A 1 122 ? 35.632 29.651 13.111 1.00 7.68 122 PHE A N 1
ATOM 679 C CA . PHE A 1 122 ? 35.660 30.563 14.245 1.00 5.58 122 PHE A CA 1
ATOM 680 C C . PHE A 1 122 ? 35.170 29.851 15.494 1.00 6.12 122 PHE A C 1
ATOM 681 O O . PHE A 1 122 ? 34.358 28.935 15.453 1.00 7.03 122 PHE A O 1
ATOM 689 N N . GLY A 1 123 ? 35.675 30.338 16.623 1.00 5.85 123 GLY A N 1
ATOM 690 C CA . GLY A 1 123 ? 35.032 29.937 17.888 1.00 7.97 123 GLY A CA 1
ATOM 691 C C . GLY A 1 123 ? 35.416 30.883 18.999 1.00 7.84 123 GLY A C 1
ATOM 692 O O . GLY A 1 123 ? 36.230 31.786 18.821 1.00 11.08 123 GLY A O 1
ATOM 693 N N . ILE A 1 124 ? 34.800 30.732 20.176 1.00 8.29 124 ILE A N 1
ATOM 694 C CA . ILE A 1 124 ? 35.045 31.627 21.303 1.00 5.97 124 ILE A CA 1
ATOM 695 C C . ILE A 1 124 ? 35.664 30.830 22.457 1.00 8.92 124 ILE A C 1
ATOM 696 O O . ILE A 1 124 ? 35.104 29.780 22.784 1.00 10.05 124 ILE A O 1
ATOM 701 N N . ASN A 1 125 ? 36.799 31.320 22.941 1.00 7.45 125 ASN A N 1
ATOM 702 C CA . ASN A 1 125 ? 37.660 30.595 23.853 1.00 9.90 125 ASN A CA 1
ATOM 703 C C . ASN A 1 125 ? 37.968 31.416 25.097 1.00 6.44 125 ASN A C 1
ATOM 704 O O . ASN A 1 125 ? 38.028 32.627 25.039 1.00 8.22 125 ASN A O 1
ATOM 709 N N . ALA A 1 126 ? 38.207 30.678 26.184 1.00 9.06 126 ALA A N 1
ATOM 710 C CA . ALA A 1 126 ? 38.660 31.379 27.392 1.00 8.26 126 ALA A CA 1
ATOM 711 C C . ALA A 1 126 ? 39.942 32.139 27.081 1.00 8.35 126 ALA A C 1
ATOM 712 O O . ALA A 1 126 ? 40.816 31.598 26.388 1.00 7.71 126 ALA A O 1
ATOM 714 N N . SER A 1 127 ? 40.054 33.365 27.582 1.00 6.63 127 SER A N 1
ATOM 715 C CA . SER A 1 127 ? 41.192 34.201 27.254 1.00 6.24 127 SER A CA 1
ATOM 716 C C . SER A 1 127 ? 42.536 33.664 27.722 1.00 8.47 127 SER A C 1
ATOM 717 O O . SER A 1 127 ? 43.545 33.651 27.006 1.00 8.67 127 SER A O 1
ATOM 720 N N . GLY A 1 128 ? 42.615 33.183 28.973 1.00 11.13 128 GLY A N 1
ATOM 721 C CA . GLY A 1 128 ? 43.916 32.727 29.459 1.00 6.29 128 GLY A CA 1
ATOM 722 C C . GLY A 1 128 ? 44.443 31.566 28.661 1.00 8.21 128 GLY A C 1
ATOM 723 O O . GLY A 1 128 ? 45.595 31.513 28.232 1.00 10.30 128 GLY A O 1
ATOM 724 N N . LYS A 1 129 ? 43.586 30.575 28.432 1.00 8.63 129 LYS A N 1
ATOM 725 C CA . LYS A 1 129 ? 43.972 29.395 27.667 1.00 10.13 129 LYS A CA 1
ATOM 726 C C . LYS A 1 129 ? 44.429 29.788 26.259 1.00 10.27 129 LYS A C 1
ATOM 727 O O . LYS A 1 129 ? 45.350 29.231 25.681 1.00 11.49 129 LYS A O 1
ATOM 733 N N . LEU A 1 130 ? 43.746 30.783 25.703 1.00 9.06 130 LEU A N 1
ATOM 734 C CA . LEU A 1 130 ? 44.156 31.222 24.357 1.00 6.70 130 LEU A CA 1
ATOM 735 C C . LEU A 1 130 ? 45.510 31.904 24.387 1.00 10.63 130 LEU A C 1
ATOM 736 O O . LEU A 1 130 ? 46.370 31.679 23.522 1.00 12.16 130 LEU A O 1
ATOM 741 N N . VAL A 1 131 ? 45.740 32.759 25.378 1.00 7.36 131 VAL A N 1
ATOM 742 C CA . VAL A 1 131 ? 47.024 33.432 25.500 1.00 9.10 131 VAL A CA 1
ATOM 743 C C . VAL A 1 131 ? 48.124 32.387 25.614 1.00 13.75 131 VAL A C 1
ATOM 744 O O . VAL A 1 131 ? 49.143 32.467 24.928 1.00 11.25 131 VAL A O 1
ATOM 748 N N . GLU A 1 132 ? 47.935 31.375 26.459 1.00 12.86 132 GLU A N 1
ATOM 749 C CA . GLU A 1 132 ? 48.968 30.346 26.644 1.00 11.84 132 GLU A CA 1
ATOM 750 C C . GLU A 1 132 ? 49.165 29.558 25.347 1.00 16.26 132 GLU A C 1
ATOM 751 O O . GLU A 1 132 ? 50.269 29.136 24.986 1.00 14.33 132 GLU A O 1
ATOM 757 N N . PHE A 1 133 ? 48.080 29.342 24.594 1.00 13.72 133 PHE A N 1
ATOM 758 C CA . 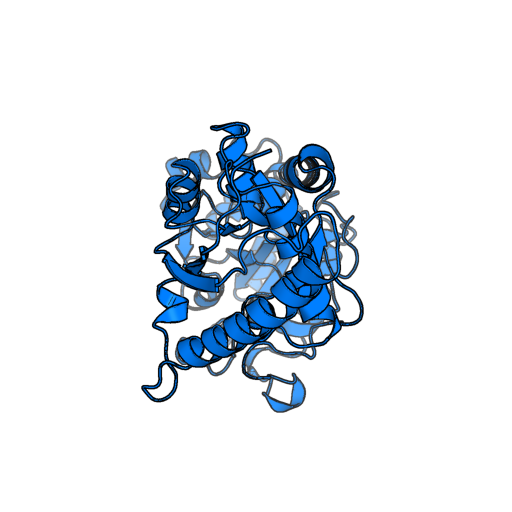PHE A 1 133 ? 48.215 28.592 23.339 1.00 12.30 133 PHE A CA 1
ATOM 759 C C . PHE A 1 133 ? 49.025 29.401 22.336 1.00 13.14 133 PHE A C 1
ATOM 760 O O . PHE A 1 133 ? 49.913 28.896 21.644 1.00 15.33 133 PHE A O 1
ATOM 768 N N . LEU A 1 134 ? 48.706 30.691 22.239 1.00 11.32 134 LEU A N 1
ATOM 769 C CA . LEU A 1 134 ? 49.396 31.544 21.270 1.00 11.33 134 LEU A CA 1
ATOM 770 C C . LEU A 1 134 ? 50.836 31.831 21.669 1.00 19.43 134 LEU A C 1
ATOM 771 O O . LEU A 1 134 ? 51.675 32.101 20.807 1.00 17.95 134 LEU A O 1
ATOM 776 N N . LYS A 1 135 ? 51.170 31.758 22.957 1.00 17.70 135 LYS A N 1
ATOM 777 C CA . LYS A 1 135 ? 52.566 31.878 23.371 1.00 18.34 135 LYS A CA 1
ATOM 778 C C . LYS A 1 135 ? 53.393 30.764 22.739 1.00 19.61 135 LYS A C 1
ATOM 779 O O . LYS A 1 135 ? 54.509 30.976 22.285 1.00 25.78 135 LYS A O 1
ATOM 785 N N . ASN A 1 136 ? 52.804 29.572 22.697 1.00 21.15 136 ASN A N 1
ATOM 786 C CA . ASN A 1 136 ? 53.411 28.381 22.153 1.00 16.23 136 ASN A CA 1
ATOM 787 C C . ASN A 1 136 ? 53.325 28.370 20.624 1.00 26.32 136 ASN A C 1
ATOM 788 O O . ASN A 1 136 ? 54.153 27.741 19.961 1.00 35.21 136 ASN A O 1
ATOM 793 N N . ASN A 1 137 ? 52.324 29.037 20.067 1.00 18.14 137 ASN A N 1
ATOM 794 C CA . ASN A 1 137 ? 52.052 28.954 18.629 1.00 18.55 137 ASN A CA 1
ATOM 795 C C . ASN A 1 137 ? 51.741 30.317 18.040 1.00 17.53 137 ASN A C 1
ATOM 796 O O . ASN A 1 137 ? 50.604 30.567 17.615 1.00 16.20 137 ASN A O 1
ATOM 801 N N . PRO A 1 138 ? 52.709 31.229 18.025 1.00 19.92 138 PRO A N 1
ATOM 802 C CA . PRO A 1 138 ? 52.411 32.634 17.753 1.00 15.81 138 PRO A CA 1
ATOM 803 C C . PRO A 1 138 ? 51.854 32.845 16.341 1.00 15.57 138 PRO A C 1
ATOM 804 O O . PRO A 1 138 ? 52.375 32.303 15.371 1.00 20.37 138 PRO A O 1
ATOM 808 N N . GLY A 1 139 ? 50.805 33.633 16.271 1.00 17.70 139 GLY A N 1
ATOM 809 C CA . GLY A 1 139 ? 50.039 34.058 15.139 1.00 20.47 139 GLY A CA 1
ATOM 810 C C . GLY A 1 139 ? 49.342 32.973 14.359 1.00 23.97 139 GLY A C 1
ATOM 811 O O . GLY A 1 139 ? 48.937 33.244 13.216 1.00 21.81 139 GLY A O 1
ATOM 812 N N . ILE A 1 140 ? 49.186 31.780 14.913 1.00 13.76 140 ILE A N 1
ATOM 813 C CA . ILE A 1 140 ? 48.675 30.633 14.171 1.00 11.55 140 ILE A CA 1
ATOM 814 C C . ILE A 1 140 ? 47.171 30.747 13.911 1.00 14.01 140 ILE A C 1
ATOM 815 O O . ILE A 1 140 ? 46.722 30.146 12.930 1.00 12.09 140 ILE A O 1
ATOM 820 N N . ILE A 1 141 ? 46.472 31.474 14.767 1.00 11.06 141 ILE A N 1
ATOM 821 C CA . ILE A 1 141 ? 45.042 31.788 14.669 1.00 5.60 141 ILE A CA 1
ATOM 822 C C . ILE A 1 141 ? 44.897 33.266 15.015 1.00 9.64 141 ILE A C 1
ATOM 823 O O . ILE A 1 141 ? 45.834 33.888 15.557 1.00 10.48 141 ILE A O 1
ATOM 828 N N . THR A 1 142 ? 43.767 33.902 14.715 1.00 8.57 142 THR A N 1
ATOM 829 C CA . THR A 1 142 ? 43.618 35.335 14.815 1.00 5.73 142 THR A CA 1
ATOM 830 C C . THR A 1 142 ? 42.504 35.785 15.735 1.00 9.56 142 THR A C 1
ATOM 831 O O . THR A 1 142 ? 41.313 35.652 15.448 1.00 9.03 142 THR A O 1
ATOM 835 N N . PRO A 1 143 ? 42.874 36.282 16.914 1.00 7.24 143 PRO A N 1
ATOM 836 C CA . PRO A 1 143 ? 41.870 36.809 17.846 1.00 6.04 143 PRO A CA 1
ATOM 837 C C . PRO A 1 143 ? 41.228 38.048 17.262 1.00 7.26 143 PRO A C 1
ATOM 838 O O . PRO A 1 143 ? 41.929 38.904 16.697 1.00 12.91 143 PRO A O 1
ATOM 842 N N . ALA A 1 144 ? 39.919 38.150 17.408 1.00 6.34 144 ALA A N 1
ATOM 843 C CA . ALA A 1 144 ? 39.193 39.274 16.834 1.00 7.36 144 ALA A CA 1
ATOM 844 C C . ALA A 1 144 ? 38.046 39.904 17.655 1.00 8.14 144 ALA A C 1
ATOM 845 O O . ALA A 1 144 ? 37.743 41.058 17.488 1.00 11.42 144 ALA A O 1
ATOM 847 N N . LEU A 1 145 ? 37.399 39.079 18.463 1.00 8.46 145 LEU A N 1
ATOM 848 C CA . LEU A 1 145 ? 36.224 39.497 19.207 1.00 8.86 145 LEU A CA 1
ATOM 849 C C . LEU A 1 145 ? 36.508 39.395 20.697 1.00 7.04 145 LEU A C 1
ATOM 850 O O . LEU A 1 145 ? 37.038 38.361 21.121 1.00 9.39 145 LEU A O 1
ATOM 855 N N . GLU A 1 146 ? 36.167 40.418 21.467 1.00 9.42 146 GLU A N 1
ATOM 856 C CA . GLU A 1 146 ? 36.241 40.306 22.916 1.00 9.77 146 GLU A CA 1
ATOM 857 C C . GLU A 1 146 ? 34.814 40.264 23.455 1.00 10.63 146 GLU A C 1
ATOM 858 O O . GLU A 1 146 ? 34.073 41.203 23.167 1.00 11.15 146 GLU A O 1
ATOM 864 N N . THR A 1 147 ? 34.440 39.233 24.202 1.00 7.35 147 THR A N 1
ATOM 865 C CA . THR A 1 147 ? 33.122 39.262 24.853 1.00 6.74 147 THR A CA 1
ATOM 866 C C . THR A 1 147 ? 33.193 40.081 26.145 1.00 11.62 147 THR A C 1
ATOM 867 O O . THR A 1 147 ? 34.273 40.284 26.696 1.00 7.84 147 THR A O 1
ATOM 871 N N . THR A 1 148 ? 32.050 40.550 26.606 1.00 10.82 148 THR A N 1
ATOM 872 C CA . THR A 1 148 ? 31.896 41.222 27.898 1.00 7.26 148 THR A CA 1
ATOM 873 C C . THR A 1 148 ? 30.713 40.579 28.607 1.00 10.77 148 THR A C 1
ATOM 874 O O . THR A 1 148 ? 29.855 39.934 28.004 1.00 7.01 148 THR A O 1
ATOM 878 N N . THR A 1 149 ? 30.654 40.714 29.930 1.00 11.27 149 THR A N 1
ATOM 879 C CA . THR A 1 149 ? 29.563 40.108 30.703 1.00 10.75 149 THR A CA 1
ATOM 880 C C . THR A 1 149 ? 28.931 41.153 31.610 1.00 6.98 149 THR A C 1
ATOM 881 O O . THR A 1 149 ? 29.624 42.098 32.000 1.00 9.50 149 THR A O 1
ATOM 885 N N . ASN A 1 150 ? 27.664 41.000 31.950 1.00 9.19 150 ASN A N 1
ATOM 886 C CA . ASN A 1 150 ? 27.000 41.827 32.953 1.00 7.17 150 ASN A CA 1
ATOM 887 C C . ASN A 1 150 ? 27.846 41.806 34.230 1.00 5.69 150 ASN A C 1
ATOM 888 O O . ASN A 1 150 ? 28.179 40.717 34.678 1.00 8.20 150 ASN A O 1
ATOM 893 N N . SER A 1 151 ? 28.182 42.980 34.755 1.00 11.92 151 SER A N 1
ATOM 894 C CA . SER A 1 151 ? 28.941 43.083 35.999 1.00 11.75 151 SER A CA 1
ATOM 895 C C . SER A 1 151 ? 28.155 42.499 37.154 1.00 11.22 151 SER A C 1
ATOM 896 O O . SER A 1 151 ? 26.933 42.550 37.190 1.00 9.57 151 SER A O 1
ATOM 899 N N . PHE A 1 152 ? 28.843 41.894 38.118 1.00 8.76 152 PHE A N 1
ATOM 900 C CA . PHE A 1 152 ? 28.224 41.571 39.389 1.00 7.80 152 PHE A CA 1
ATOM 901 C C . PHE A 1 152 ? 28.053 42.847 40.213 1.00 11.23 152 PHE A C 1
ATOM 902 O O . PHE A 1 152 ? 28.876 43.773 40.154 1.00 11.77 152 PHE A O 1
ATOM 910 N N . VAL A 1 153 ? 26.983 42.897 41.006 1.00 9.65 153 VAL A N 1
ATOM 911 C CA . VAL A 1 153 ? 26.788 44.065 41.849 1.00 10.76 153 VAL A CA 1
ATOM 912 C C . VAL A 1 153 ? 27.947 44.290 42.816 1.00 11.22 153 VAL A C 1
ATOM 913 O O . VAL A 1 153 ? 28.115 45.444 43.193 1.00 16.67 153 VAL A O 1
ATOM 917 N N . PHE A 1 154 ? 28.690 43.247 43.134 1.00 14.48 154 PHE A N 1
ATOM 918 C CA . PHE A 1 154 ? 29.830 43.311 44.060 1.00 13.16 154 PHE A CA 1
ATOM 919 C C . PHE A 1 154 ? 31.185 43.461 43.375 1.00 15.14 154 PHE A C 1
ATOM 920 O O . PHE A 1 154 ? 32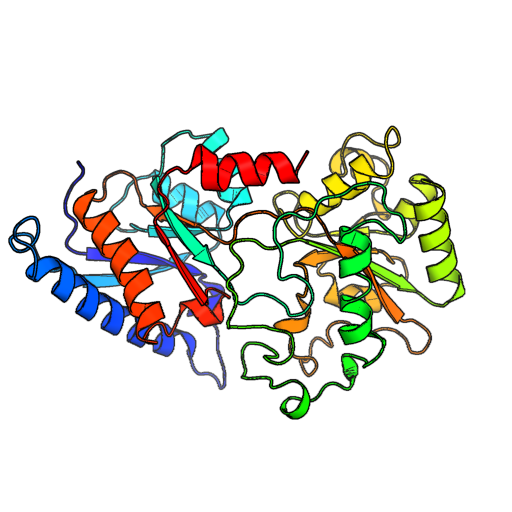.246 43.470 44.031 1.00 12.40 154 PHE A O 1
ATOM 928 N N . ASP A 1 155 ? 31.286 43.598 42.052 1.00 12.87 155 ASP A N 1
ATOM 929 C CA . ASP A 1 155 ? 32.590 43.693 41.372 1.00 10.36 155 ASP A CA 1
ATOM 930 C C . ASP A 1 155 ? 32.442 44.440 40.046 1.00 12.63 155 ASP A C 1
ATOM 931 O O . ASP A 1 155 ? 32.581 43.871 38.960 1.00 13.12 155 ASP A O 1
ATOM 936 N N . LYS A 1 156 ? 32.184 45.744 40.126 1.00 13.44 156 LYS A N 1
ATOM 937 C CA . LYS A 1 156 ? 31.951 46.556 38.926 1.00 14.66 156 LYS A CA 1
ATOM 938 C C . LYS A 1 156 ? 33.187 47.305 38.409 1.00 19.58 156 LYS A C 1
ATOM 939 O O . LYS A 1 156 ? 33.136 47.960 37.368 1.00 24.58 156 LYS A O 1
ATOM 945 N N . GLU A 1 157 ? 34.289 47.202 39.143 1.00 15.66 157 GLU A N 1
ATOM 946 C CA . GLU A 1 157 ? 35.535 47.856 38.806 1.00 18.56 157 GLU A CA 1
ATOM 947 C C . GLU A 1 157 ? 36.672 46.863 38.571 1.00 19.14 157 GLU A C 1
ATOM 948 O O . GLU A 1 157 ? 37.108 46.079 39.430 1.00 13.06 157 GLU A O 1
ATOM 954 N N . LYS A 1 158 ? 37.159 46.924 37.324 1.00 11.07 158 LYS A N 1
ATOM 955 C CA . LYS A 1 158 ? 38.180 45.966 36.951 1.00 12.26 158 LYS A CA 1
ATOM 956 C C . LYS A 1 158 ? 39.462 46.080 37.755 1.00 15.83 158 LYS A C 1
ATOM 957 O O . LYS A 1 158 ? 40.019 45.076 38.216 1.00 11.07 158 LYS A O 1
ATOM 963 N N . ASP A 1 159 ? 39.959 47.321 37.878 1.00 12.22 159 ASP A N 1
ATOM 964 C CA . ASP A 1 159 ? 41.358 47.439 38.300 1.00 22.93 159 ASP A CA 1
ATOM 965 C C . ASP A 1 159 ? 41.501 47.428 39.819 1.00 22.85 159 ASP A C 1
ATOM 966 O O . ASP A 1 159 ? 41.847 48.406 40.487 1.00 26.04 159 ASP A O 1
ATOM 971 N N . LYS A 1 160 ? 41.220 46.261 40.388 1.00 12.88 160 LYS A N 1
ATOM 972 C CA . LYS A 1 160 ? 41.429 45.909 41.787 1.00 12.96 160 LYS A CA 1
ATOM 973 C C . LYS A 1 160 ? 42.317 44.664 41.816 1.00 15.26 160 LYS A C 1
ATOM 974 O O . LYS A 1 160 ? 41.937 43.645 41.226 1.00 12.65 160 LYS A O 1
ATOM 980 N N . PHE A 1 161 ? 43.469 44.770 42.462 1.00 8.63 161 PHE A N 1
ATOM 981 C CA . PHE A 1 161 ? 44.462 43.729 42.525 1.00 9.76 161 PHE A CA 1
ATOM 982 C C . PHE A 1 161 ? 44.924 43.455 43.963 1.00 9.52 161 PHE A C 1
ATOM 983 O O . PHE A 1 161 ? 44.706 44.280 44.848 1.00 10.75 161 PHE A O 1
ATOM 991 N N . TYR A 1 162 ? 45.554 42.303 44.117 1.00 11.72 162 TYR A N 1
ATOM 992 C CA . TYR A 1 162 ? 46.089 41.921 45.412 1.00 10.33 162 TYR A CA 1
ATOM 993 C C . TYR A 1 162 ? 47.033 43.001 45.942 1.00 10.41 162 TYR A C 1
ATOM 994 O O . TYR A 1 162 ? 47.886 43.547 45.246 1.00 11.36 162 TYR A O 1
ATOM 1003 N N . VAL A 1 163 ? 46.926 43.246 47.243 1.00 8.69 163 VAL A N 1
ATOM 1004 C CA . VAL A 1 163 ? 47.800 44.208 47.919 1.00 8.20 163 VAL A CA 1
ATOM 1005 C C . VAL A 1 163 ? 48.473 43.502 49.093 1.00 10.05 163 VAL A C 1
ATOM 1006 O O . VAL A 1 163 ? 49.696 43.337 49.093 1.00 14.40 163 VAL A O 1
ATOM 1010 N N . ASP A 1 164 ? 47.685 43.059 50.072 1.00 10.59 164 ASP A N 1
ATOM 1011 C CA . ASP A 1 164 ? 48.284 42.386 51.221 1.00 12.53 164 ASP A CA 1
ATOM 1012 C C . ASP A 1 164 ? 47.455 41.338 51.923 1.00 11.50 164 ASP A C 1
ATOM 1013 O O . ASP A 1 164 ? 47.857 40.801 52.964 1.00 12.33 164 ASP A O 1
ATOM 1018 N N . GLY A 1 165 ? 46.283 40.979 51.421 1.00 10.14 165 GLY A N 1
ATOM 1019 C CA . GLY A 1 165 ? 45.439 39.979 52.025 1.00 9.47 165 GLY A CA 1
ATOM 1020 C C . GLY A 1 165 ? 44.791 40.326 53.338 1.00 11.17 165 GLY A C 1
ATOM 1021 O O . GLY A 1 165 ? 44.197 39.425 53.933 1.00 10.56 165 GLY A O 1
ATOM 1022 N N . THR A 1 166 ? 44.880 41.570 53.780 1.00 10.68 166 THR A N 1
ATOM 1023 C CA . THR A 1 166 ? 44.191 41.991 54.984 1.00 11.41 166 THR A CA 1
ATOM 1024 C C . THR A 1 166 ? 42.790 42.496 54.695 1.00 14.40 166 THR A C 1
ATOM 1025 O O . THR A 1 166 ? 42.317 42.552 53.564 1.00 11.21 166 THR A O 1
ATOM 1029 N N . ASP A 1 167 ? 42.080 42.871 55.761 1.00 12.12 167 ASP A N 1
ATOM 1030 C CA . ASP A 1 167 ? 40.708 43.367 55.638 1.00 15.87 167 ASP A CA 1
ATOM 1031 C C . ASP A 1 167 ? 40.592 44.550 54.690 1.00 15.90 167 ASP A C 1
ATOM 1032 O O . ASP A 1 167 ? 39.546 44.849 54.119 1.00 21.49 167 ASP A O 1
ATOM 1037 N N . SER A 1 168 ? 41.688 45.274 54.477 1.00 11.54 168 SER A N 1
ATOM 1038 C CA . SER A 1 168 ? 41.632 46.465 53.655 1.00 15.87 168 SER A CA 1
ATOM 1039 C C . SER A 1 168 ? 41.998 46.173 52.201 1.00 12.69 168 SER A C 1
ATOM 1040 O O . SER A 1 168 ? 41.947 47.064 51.359 1.00 13.42 168 SER A O 1
ATOM 1043 N N . ASP A 1 169 ? 42.378 44.934 51.938 1.00 13.55 169 ASP A N 1
ATOM 1044 C CA . ASP A 1 169 ? 42.766 44.512 50.588 1.00 11.35 169 ASP A CA 1
ATOM 1045 C C . ASP A 1 169 ? 41.535 44.598 49.689 1.00 7.31 169 ASP A C 1
ATOM 1046 O O . ASP A 1 169 ? 40.490 44.106 50.108 1.00 9.07 169 ASP A O 1
ATOM 1051 N N . PRO A 1 170 ? 41.642 45.179 48.501 1.00 9.28 170 PRO A N 1
ATOM 1052 C CA . PRO A 1 170 ? 40.471 45.302 47.633 1.00 8.68 170 PRO A CA 1
ATOM 1053 C C . PRO A 1 170 ? 39.844 43.953 47.279 1.00 7.23 170 PRO A C 1
ATOM 1054 O O . PRO A 1 170 ? 38.629 43.881 47.120 1.00 10.00 170 PRO A O 1
ATOM 1058 N N . LEU A 1 171 ? 40.639 42.911 47.172 1.00 7.04 171 LEU A N 1
ATOM 1059 C CA . LEU A 1 171 ? 40.114 41.587 46.812 1.00 6.95 171 LEU A CA 1
ATOM 1060 C C . LEU A 1 171 ? 39.382 40.953 47.994 1.00 9.10 171 LEU A C 1
ATOM 1061 O O . LEU A 1 171 ? 38.458 40.145 47.855 1.00 8.14 171 LEU A O 1
ATOM 1066 N N . VAL A 1 172 ? 39.819 41.311 49.199 1.00 7.09 172 VAL A N 1
ATOM 1067 C CA . VAL A 1 172 ? 39.158 40.853 50.409 1.00 7.00 172 VAL A CA 1
ATOM 1068 C C . VAL A 1 172 ? 37.855 41.603 50.592 1.00 5.88 172 VAL A C 1
ATOM 1069 O O . VAL A 1 172 ? 36.848 41.006 51.014 1.00 9.24 172 VAL A O 1
ATOM 1073 N N . LYS A 1 173 ? 37.836 42.878 50.261 1.00 8.95 173 LYS A N 1
ATOM 1074 C CA . LYS A 1 173 ? 36.604 43.668 50.331 1.00 9.74 173 LYS A CA 1
ATOM 1075 C C . LYS A 1 173 ? 35.549 43.095 49.389 1.00 6.93 173 LYS A C 1
ATOM 1076 O O . LYS A 1 173 ? 34.361 43.003 49.736 1.00 8.39 173 LYS A O 1
ATOM 1082 N N . ILE A 1 174 ? 35.937 42.689 48.184 1.00 6.84 174 ILE A N 1
ATOM 1083 C CA . ILE A 1 174 ? 34.917 42.057 47.318 1.00 7.98 174 ILE A CA 1
ATOM 1084 C C . ILE A 1 174 ? 34.381 40.771 47.910 1.00 7.45 174 ILE A C 1
ATOM 1085 O O . ILE A 1 174 ? 33.197 40.434 47.878 1.00 9.94 174 ILE A O 1
ATOM 1090 N N . ALA A 1 175 ? 35.269 39.965 48.523 1.00 7.12 175 ALA A N 1
ATOM 1091 C CA . ALA A 1 175 ? 34.847 38.716 49.172 1.00 5.25 175 ALA A CA 1
ATOM 1092 C C . ALA A 1 175 ? 33.825 39.020 50.277 1.00 7.49 175 ALA A C 1
ATOM 1093 O O . ALA A 1 175 ? 32.852 38.286 50.462 1.00 7.81 175 ALA A O 1
ATOM 1095 N N . LYS A 1 176 ? 34.029 40.096 51.023 1.00 8.29 176 LYS A N 1
ATOM 1096 C CA A LYS A 1 176 ? 33.062 40.413 52.078 0.50 8.44 176 LYS A CA 1
ATOM 1097 C CA B LYS A 1 176 ? 33.096 40.501 52.068 0.50 8.59 176 LYS A CA 1
ATOM 1098 C C . LYS A 1 176 ? 31.727 40.819 51.474 1.00 7.88 176 LYS A C 1
ATOM 1099 O O . LYS A 1 176 ? 30.691 40.477 52.055 1.00 8.37 176 LYS A O 1
ATOM 1110 N N . GLU A 1 177 ? 31.715 41.474 50.335 1.00 8.37 177 GLU A N 1
ATOM 1111 C CA . GLU A 1 177 ? 30.466 41.822 49.652 1.00 10.57 177 GLU A CA 1
ATOM 1112 C C . GLU A 1 177 ? 29.768 40.577 49.132 1.00 9.59 177 GLU A C 1
ATOM 1113 O O . GLU A 1 177 ? 28.541 40.452 49.145 1.00 10.73 177 GLU A O 1
ATOM 1119 N N . ILE A 1 178 ? 30.527 39.597 48.639 1.00 7.23 178 ILE A N 1
ATOM 1120 C CA . ILE A 1 178 ? 29.969 38.320 48.228 1.00 8.52 178 ILE A CA 1
ATOM 1121 C C . ILE A 1 178 ? 29.305 37.627 49.416 1.00 9.30 178 ILE A C 1
ATOM 1122 O O . ILE A 1 178 ? 28.217 37.064 49.311 1.00 8.02 178 ILE A O 1
ATOM 1127 N N . ASN A 1 179 ? 29.955 37.665 50.584 1.00 9.06 179 ASN A N 1
ATOM 1128 C CA . ASN A 1 179 ? 29.406 36.997 51.759 1.00 6.86 179 ASN A CA 1
ATOM 1129 C C . ASN A 1 179 ? 28.112 37.645 52.228 1.00 7.84 179 ASN A C 1
ATOM 1130 O O . ASN A 1 179 ? 27.254 36.903 52.733 1.00 9.02 179 ASN A O 1
ATOM 1135 N N . LYS A 1 180 ? 27.968 38.954 52.049 1.00 9.15 180 LYS A N 1
ATOM 1136 C CA . LYS A 1 180 ? 26.736 39.645 52.399 1.00 5.87 180 LYS A CA 1
ATOM 1137 C C . LYS A 1 180 ? 25.588 39.162 51.520 1.00 10.07 180 LYS A C 1
ATOM 1138 O O . LYS A 1 180 ? 24.427 39.196 51.929 1.00 11.07 180 LYS A O 1
ATOM 1144 N N . ILE A 1 181 ? 25.915 38.711 50.312 1.00 8.09 181 ILE A N 1
ATOM 1145 C CA . ILE A 1 181 ? 24.899 38.205 49.400 1.00 6.62 181 ILE A CA 1
ATOM 1146 C C . ILE A 1 181 ? 24.651 36.729 49.507 1.00 10.44 181 ILE A C 1
ATOM 1147 O O . ILE A 1 181 ? 23.520 36.235 49.317 1.00 12.92 181 ILE A O 1
ATOM 1152 N N . PHE A 1 182 ? 25.675 35.936 49.792 1.00 7.32 182 PHE A N 1
ATOM 1153 C CA . PHE A 1 182 ? 25.638 34.486 49.736 1.00 6.89 182 PHE A CA 1
ATOM 1154 C C . PHE A 1 182 ? 25.509 33.835 51.113 1.00 8.45 182 PHE A C 1
ATOM 1155 O O . PHE A 1 182 ? 24.920 32.763 51.224 1.00 7.13 182 PHE A O 1
ATOM 1163 N N . VAL A 1 183 ? 26.096 34.497 52.112 1.00 8.69 183 VAL A N 1
ATOM 1164 C CA . VAL A 1 183 ? 26.069 33.952 53.476 1.00 9.34 183 VAL A CA 1
ATOM 1165 C C . VAL A 1 183 ? 25.014 34.637 54.346 1.00 6.23 183 VAL A C 1
ATOM 1166 O O . VAL A 1 183 ? 24.170 33.944 54.923 1.00 8.53 183 VAL A O 1
ATOM 1170 N N . GLU A 1 184 ? 25.053 35.964 54.434 1.00 9.79 184 GLU A N 1
ATOM 1171 C CA . GLU A 1 184 ? 24.099 36.678 55.300 1.00 11.22 184 GLU A CA 1
ATOM 1172 C C . GLU A 1 184 ? 22.654 36.434 54.906 1.00 12.39 184 GLU A C 1
ATOM 1173 O O . GLU A 1 184 ? 21.790 36.186 55.733 1.00 8.27 184 GLU A O 1
ATOM 1179 N N . THR A 1 185 ? 22.353 36.522 53.619 1.00 8.71 185 THR A N 1
ATOM 1180 C CA . THR A 1 185 ? 21.101 36.028 53.034 1.00 7.99 185 THR A CA 1
ATOM 1181 C C . THR A 1 185 ? 21.412 34.656 52.457 1.00 12.57 185 THR A C 1
ATOM 1182 O O . THR A 1 185 ? 21.960 34.596 51.332 1.00 10.74 185 THR A O 1
ATOM 1186 N N . PRO A 1 186 ? 21.183 33.575 53.173 1.00 10.48 186 PRO A N 1
ATOM 1187 C CA . PRO A 1 186 ? 21.748 32.279 52.789 1.00 7.44 186 PRO A CA 1
ATOM 1188 C C . PRO A 1 186 ? 21.299 31.800 51.407 1.00 13.94 186 PRO A C 1
ATOM 1189 O O . PRO A 1 186 ? 20.118 31.723 51.113 1.00 10.28 186 PRO A O 1
ATOM 1193 N N . TYR A 1 187 ? 22.261 31.447 50.534 1.00 8.48 187 TYR A N 1
ATOM 1194 C CA . TYR A 1 187 ? 21.954 30.921 49.213 1.00 7.13 187 TYR A CA 1
ATOM 1195 C C . TYR A 1 187 ? 20.922 29.804 49.202 1.00 9.74 187 TYR A C 1
ATOM 1196 O O . TYR A 1 187 ? 20.052 29.758 48.314 1.00 9.77 187 TYR A O 1
ATOM 1205 N N . ALA A 1 188 ? 20.957 28.886 50.161 1.00 14.16 188 ALA A N 1
ATOM 1206 C CA . ALA A 1 188 ? 20.027 27.762 50.240 1.00 12.98 188 ALA A CA 1
ATOM 1207 C C . ALA A 1 188 ? 18.576 28.205 50.364 1.00 13.05 188 ALA A C 1
ATOM 1208 O O . ALA A 1 188 ? 17.661 27.415 50.087 1.00 20.18 188 ALA A O 1
ATOM 1210 N N . SER A 1 189 ? 18.345 29.441 50.765 1.00 14.51 189 SER A N 1
ATOM 1211 C CA . SER A 1 189 ? 16.960 29.891 50.944 1.00 18.53 189 SER A CA 1
ATOM 1212 C C . SER A 1 189 ? 16.559 30.904 49.891 1.00 17.84 189 SER A C 1
ATOM 1213 O O . SER A 1 189 ? 15.432 31.393 49.875 1.00 13.86 189 SER A O 1
ATOM 1216 N N . TRP A 1 190 ? 17.470 31.205 48.954 1.00 14.72 190 TRP A N 1
ATOM 1217 C CA . TRP A 1 190 ? 17.102 32.033 47.818 1.00 15.26 190 TRP A CA 1
ATOM 1218 C C . TRP A 1 190 ? 15.937 31.393 47.046 1.00 10.48 190 TRP A C 1
ATOM 1219 O O . TRP A 1 190 ? 15.884 30.177 47.031 1.00 12.23 190 TRP A O 1
ATOM 1230 N N . THR A 1 191 ? 15.102 32.249 46.467 1.00 13.65 191 THR A N 1
ATOM 1231 C CA . THR A 1 191 ? 14.029 31.689 45.648 1.00 17.48 191 THR A CA 1
ATOM 1232 C C . THR A 1 191 ? 14.179 32.233 44.228 1.00 12.13 191 THR A C 1
ATOM 1233 O O . THR A 1 191 ? 14.813 33.241 43.978 1.00 13.90 191 THR A O 1
ATOM 1237 N N . ASP A 1 192 ? 13.554 31.486 43.313 1.00 19.64 192 ASP A N 1
ATOM 1238 C CA . ASP A 1 192 ? 13.577 31.930 41.934 1.00 19.82 192 ASP A CA 1
ATOM 1239 C C . ASP A 1 192 ? 13.030 33.335 41.829 1.00 17.00 192 ASP A C 1
ATOM 1240 O O . ASP A 1 192 ? 13.525 34.172 41.083 1.00 15.08 192 ASP A O 1
ATOM 1245 N N . GLU A 1 193 ? 11.999 33.598 42.624 1.00 16.99 193 GLU A N 1
ATOM 1246 C CA . GLU A 1 193 ? 11.292 34.872 42.583 1.00 19.01 193 GLU A CA 1
ATOM 1247 C C . GLU A 1 193 ? 12.044 36.045 43.214 1.00 15.90 193 GLU A C 1
ATOM 1248 O O . GLU A 1 193 ? 11.979 37.164 42.704 1.00 17.30 193 GLU A O 1
ATOM 1254 N N . ASN A 1 194 ? 12.743 35.809 44.322 1.00 17.50 194 ASN A N 1
ATOM 1255 C CA . ASN A 1 194 ? 13.343 36.916 45.043 1.00 16.23 194 ASN A CA 1
ATOM 1256 C C . ASN A 1 194 ? 14.808 37.118 44.675 1.00 11.43 194 ASN A C 1
ATOM 1257 O O . ASN A 1 194 ? 15.344 38.155 45.024 1.00 15.45 194 ASN A O 1
ATOM 1262 N N . HIS A 1 195 ? 15.424 36.177 43.967 1.00 14.09 195 HIS A N 1
ATOM 1263 C CA . HIS A 1 195 ? 16.706 36.459 43.316 1.00 11.93 195 HIS A CA 1
ATOM 1264 C C . HIS A 1 195 ? 16.603 36.472 41.790 1.00 16.31 195 HIS A C 1
ATOM 1265 O O . HIS A 1 195 ? 17.611 36.464 41.057 1.00 14.90 195 HIS A O 1
ATOM 1272 N N . LYS A 1 196 ? 15.392 36.538 41.246 1.00 12.33 196 LYS A N 1
ATOM 1273 C CA . LYS A 1 196 ? 15.098 36.682 39.821 1.00 12.43 196 LYS A CA 1
ATOM 1274 C C . LYS A 1 196 ? 15.837 35.685 38.930 1.00 13.67 196 LYS A C 1
ATOM 1275 O O . LYS A 1 196 ? 16.541 36.053 37.986 1.00 18.37 196 LYS A O 1
ATOM 1281 N N . TRP A 1 197 ? 15.682 34.408 39.225 1.00 12.16 197 TRP A N 1
ATOM 1282 C CA . TRP A 1 197 ? 16.191 33.338 38.404 1.00 14.87 197 TRP A CA 1
ATOM 1283 C C . TRP A 1 197 ? 15.467 33.383 37.053 1.00 21.71 197 TRP A C 1
ATOM 1284 O O . TRP A 1 197 ? 14.237 33.444 37.029 1.00 19.84 197 TRP A O 1
ATOM 1295 N N . ASN A 1 198 ? 16.191 33.359 35.948 1.00 14.34 198 ASN A N 1
ATOM 1296 C CA . ASN A 1 198 ? 15.514 33.437 34.642 1.00 19.73 198 ASN A CA 1
ATOM 1297 C C . ASN A 1 198 ? 15.759 32.171 33.823 1.00 33.31 198 ASN A C 1
ATOM 1298 O O . ASN A 1 198 ? 15.588 32.204 32.605 1.00 27.40 198 ASN A O 1
ATOM 1303 N N . GLY A 1 199 ? 16.167 31.116 34.510 1.00 27.23 199 GLY A N 1
ATOM 1304 C CA . GLY A 1 199 ? 16.531 29.837 33.937 1.00 23.25 199 GLY A CA 1
ATOM 1305 C C . GLY A 1 199 ? 18.020 29.743 33.615 1.00 17.25 199 GLY A C 1
ATOM 1306 O O . GLY A 1 199 ? 18.524 28.628 33.440 1.00 24.79 199 GLY A O 1
ATOM 1307 N N . ASN A 1 200 ? 18.650 30.899 33.539 1.00 18.90 200 ASN A N 1
ATOM 1308 C CA . ASN A 1 200 ? 20.053 31.092 33.226 1.00 22.57 200 ASN A CA 1
ATOM 1309 C C . ASN A 1 200 ? 20.911 31.533 34.416 1.00 26.23 200 ASN A C 1
ATOM 1310 O O . ASN A 1 200 ? 21.877 30.865 34.793 1.00 16.48 200 ASN A O 1
ATOM 1315 N N . VAL A 1 201 ? 20.565 32.675 34.993 1.00 17.60 201 VAL A N 1
ATOM 1316 C CA . VAL A 1 201 ? 21.218 33.301 36.120 1.00 13.24 201 VAL A CA 1
ATOM 1317 C C . VAL A 1 201 ? 20.190 33.856 37.120 1.00 12.62 201 VAL A C 1
ATOM 1318 O O . VAL A 1 201 ? 19.028 34.090 36.795 1.00 12.48 201 VAL A O 1
ATOM 1322 N N . TYR A 1 202 ? 20.702 34.068 38.328 1.00 10.49 202 TYR A N 1
ATOM 1323 C CA . TYR A 1 202 ? 20.003 34.904 39.301 1.00 10.73 202 TYR A CA 1
ATOM 1324 C C . TYR A 1 202 ? 20.277 36.358 39.001 1.00 9.65 202 TYR A C 1
ATOM 1325 O O . TYR A 1 202 ? 21.314 36.951 39.317 1.00 12.72 202 TYR A O 1
ATOM 1334 N N . GLN A 1 203 ? 19.330 37.020 38.309 1.00 11.04 203 GLN A N 1
ATOM 1335 C CA . GLN A 1 203 ? 19.582 38.364 37.816 1.00 8.79 203 GLN A CA 1
ATOM 1336 C C . GLN A 1 203 ? 19.827 39.376 38.915 1.00 9.07 203 GLN A C 1
ATOM 1337 O O . GLN A 1 203 ? 20.469 40.388 38.651 1.00 13.31 203 GLN A O 1
ATOM 1343 N N . SER A 1 204 ? 19.323 39.120 40.139 1.00 13.86 204 SER A N 1
ATOM 1344 C CA . SER A 1 204 ? 19.465 40.134 41.165 1.00 15.90 204 SER A CA 1
ATOM 1345 C C . SER A 1 204 ? 20.903 40.359 41.593 1.00 11.93 204 SER A C 1
ATOM 1346 O O . SER A 1 204 ? 21.158 41.348 42.288 1.00 16.22 204 SER A O 1
ATOM 1351 N N . VAL A 1 205 ? 21.818 39.462 41.226 1.00 13.51 205 VAL A N 1
ATOM 1352 C CA . VAL A 1 205 ? 23.210 39.660 41.660 1.00 13.00 205 VAL A CA 1
ATOM 1353 C C . VAL A 1 205 ? 24.059 40.390 40.625 1.00 12.74 205 VAL A C 1
ATOM 1354 O O . VAL A 1 205 ? 25.267 40.566 40.759 1.00 11.21 205 VAL A O 1
ATOM 1358 N N . TYR A 1 206 ? 23.427 40.889 39.555 1.00 12.28 206 TYR A N 1
ATOM 1359 C CA . TYR A 1 206 ? 24.096 41.602 38.495 1.00 10.51 206 TYR A CA 1
ATOM 1360 C C . TYR A 1 206 ? 23.624 43.037 38.294 1.00 13.20 206 TYR A C 1
ATOM 1361 O O . TYR A 1 206 ? 22.483 43.380 38.619 1.00 16.58 206 TYR A O 1
ATOM 1370 N N . ASP A 1 207 ? 24.501 43.828 37.712 1.00 13.42 207 ASP A N 1
ATOM 1371 C CA . ASP A 1 207 ? 24.202 45.164 37.244 1.00 17.72 207 ASP A CA 1
ATOM 1372 C C . ASP A 1 207 ? 24.380 45.199 35.717 1.00 16.53 207 ASP A C 1
ATOM 1373 O O . ASP A 1 207 ? 25.481 45.500 35.243 1.00 13.64 207 ASP A O 1
ATOM 1378 N N . PRO A 1 208 ? 23.313 44.923 34.982 1.00 17.64 208 PRO A N 1
ATOM 1379 C CA . PRO A 1 208 ? 23.440 44.862 33.516 1.00 21.74 208 PRO A CA 1
ATOM 1380 C C . PRO A 1 208 ? 23.834 46.182 32.873 1.00 22.37 208 PRO A C 1
ATOM 1381 O O . PRO A 1 208 ? 24.231 46.200 31.696 1.00 23.90 208 PRO A O 1
ATOM 1385 N N . THR A 1 209 ? 23.741 47.296 33.601 1.00 18.17 209 THR A N 1
ATOM 1386 C CA . THR A 1 209 ? 24.017 48.564 32.924 1.00 17.35 209 THR A CA 1
ATOM 1387 C C . THR A 1 209 ? 25.512 48.806 32.836 1.00 19.24 209 THR A C 1
ATOM 1388 O O . THR A 1 209 ? 25.970 49.736 32.187 1.00 24.52 209 THR A O 1
ATOM 1392 N N . VAL A 1 210 ? 26.268 47.945 33.518 1.00 15.03 210 VAL A N 1
ATOM 1393 C CA . VAL A 1 210 ? 27.714 48.032 33.456 1.00 17.28 210 VAL A CA 1
ATOM 1394 C C . VAL A 1 210 ? 28.286 46.720 32.921 1.00 14.10 210 VAL A C 1
ATOM 1395 O O . VAL A 1 210 ? 28.135 45.680 33.545 1.00 15.08 210 VAL A O 1
ATOM 1399 N N . GLN A 1 211 ? 28.949 46.798 31.769 1.00 16.04 211 GLN A N 1
ATOM 1400 C CA . GLN A 1 211 ? 29.618 45.629 31.224 1.00 19.75 211 GLN A CA 1
ATOM 1401 C C . GLN A 1 211 ? 31.024 45.497 31.802 1.00 14.85 211 GLN A C 1
ATOM 1402 O O . GLN A 1 211 ? 31.791 46.453 31.827 1.00 21.10 211 GLN A O 1
ATOM 1408 N N . ALA A 1 212 ? 31.315 44.288 32.238 1.00 9.33 212 ALA A N 1
ATOM 1409 C CA . ALA A 1 212 ? 32.639 43.932 32.695 1.00 10.22 212 ALA A CA 1
ATOM 1410 C C . ALA A 1 212 ? 33.386 43.203 31.575 1.00 10.49 212 ALA A C 1
ATOM 1411 O O . ALA A 1 212 ? 32.938 42.173 31.086 1.00 11.20 212 ALA A O 1
ATOM 1413 N N . ASN A 1 213 ? 34.528 43.766 31.209 1.00 9.73 213 ASN A N 1
ATOM 1414 C CA . ASN A 1 213 ? 35.461 43.165 30.278 1.00 9.73 213 ASN A CA 1
ATOM 1415 C C . ASN A 1 213 ? 36.516 42.323 30.993 1.00 7.00 213 ASN A C 1
ATOM 1416 O O . ASN A 1 213 ? 37.688 42.284 30.637 1.00 11.16 213 ASN A O 1
ATOM 1421 N N . PHE A 1 214 ? 36.015 41.627 32.022 1.00 6.06 214 PHE A N 1
ATOM 1422 C CA . PHE A 1 214 ? 36.890 40.792 32.830 1.00 4.28 214 PHE A CA 1
ATOM 1423 C C . PHE A 1 214 ? 36.079 39.805 33.661 1.00 7.24 214 PHE A C 1
ATOM 1424 O O . PHE A 1 214 ? 34.860 39.960 33.820 1.00 6.99 214 PHE A O 1
ATOM 1432 N N . TYR A 1 215 ? 36.742 38.848 34.289 1.00 5.31 215 TYR A N 1
ATOM 1433 C CA . TYR A 1 215 ? 36.178 38.027 35.349 1.00 4.86 215 TYR A CA 1
ATOM 1434 C C . TYR A 1 215 ? 37.352 37.689 36.275 1.00 6.56 215 TYR A C 1
ATOM 1435 O O . TYR A 1 215 ? 38.526 37.964 35.993 1.00 6.75 215 TYR A O 1
ATOM 1444 N N . ARG A 1 216 ? 37.011 37.095 37.403 1.00 6.61 216 ARG A N 1
ATOM 1445 C CA . ARG A 1 216 ? 37.981 36.671 38.399 1.00 7.12 216 ARG A CA 1
ATOM 1446 C C . ARG A 1 216 ? 37.702 35.250 38.871 1.00 9.36 216 ARG A C 1
ATOM 1447 O O . ARG A 1 216 ? 36.628 34.686 38.646 1.00 8.36 216 ARG A O 1
ATOM 1455 N N . GLY A 1 217 ? 38.654 34.642 39.568 1.00 6.74 217 GLY A N 1
ATOM 1456 C CA . GLY A 1 217 ? 38.433 33.481 40.377 1.00 5.86 217 GLY A CA 1
ATOM 1457 C C . GLY A 1 217 ? 38.172 33.919 41.831 1.00 5.42 217 GLY A C 1
ATOM 1458 O O . GLY A 1 217 ? 38.155 35.110 42.134 1.00 6.21 217 GLY A O 1
ATOM 1459 N N . MET A 1 218 ? 37.949 32.899 42.649 1.00 4.21 218 MET A N 1
ATOM 1460 C CA . MET A 1 218 ? 37.747 33.190 44.076 1.00 4.87 218 MET A CA 1
ATOM 1461 C C . MET A 1 218 ? 38.161 31.983 44.887 1.00 6.33 218 MET A C 1
ATOM 1462 O O . MET A 1 218 ? 38.185 30.861 44.392 1.00 6.01 218 MET A O 1
ATOM 1467 N N . ILE A 1 219 ? 38.492 32.224 46.146 1.00 6.36 219 ILE A N 1
ATOM 1468 C CA . ILE A 1 219 ? 38.821 31.165 47.077 1.00 5.33 219 ILE A CA 1
ATOM 1469 C C . ILE A 1 219 ? 37.737 31.112 48.168 1.00 4.32 219 ILE A C 1
ATOM 1470 O O . ILE A 1 219 ? 37.534 32.145 48.788 1.00 7.36 219 ILE A O 1
ATOM 1475 N N . TRP A 1 220 ? 37.162 29.949 48.315 1.00 5.59 220 TRP A N 1
ATOM 1476 C CA . TRP A 1 220 ? 36.191 29.614 49.339 1.00 6.37 220 TRP A CA 1
ATOM 1477 C C . TRP A 1 220 ? 36.865 28.885 50.493 1.00 5.09 220 TRP A C 1
ATOM 1478 O O . TRP A 1 220 ? 37.816 28.147 50.295 1.00 7.41 220 TRP A O 1
ATOM 1489 N N . ILE A 1 221 ? 36.285 29.071 51.686 1.00 5.73 221 ILE A N 1
ATOM 1490 C CA . ILE A 1 221 ? 36.597 28.290 52.868 1.00 4.01 221 ILE A CA 1
ATOM 1491 C C . ILE A 1 221 ? 35.307 27.764 53.482 1.00 5.38 221 ILE A C 1
ATOM 1492 O O . ILE A 1 221 ? 34.251 28.364 53.310 1.00 6.02 221 ILE A O 1
ATOM 1497 N N . LYS A 1 222 ? 35.460 26.607 54.145 1.00 6.78 222 LYS A N 1
ATOM 1498 C CA . LYS A 1 222 ? 34.287 25.944 54.725 1.00 6.21 222 LYS A CA 1
ATOM 1499 C C . LYS A 1 222 ? 34.664 25.313 56.052 1.00 10.72 222 LYS A C 1
ATOM 1500 O O . LYS A 1 222 ? 35.745 24.746 56.129 1.00 10.14 222 LYS A O 1
ATOM 1506 N N . GLY A 1 223 ? 33.783 25.398 57.040 1.00 9.58 223 GLY A N 1
ATOM 1507 C CA . GLY A 1 223 ? 33.987 24.610 58.246 1.00 7.63 223 GLY A CA 1
ATOM 1508 C C . GLY A 1 223 ? 32.974 24.993 59.309 1.00 10.60 223 GLY A C 1
ATOM 1509 O O . GLY A 1 223 ? 32.161 25.877 59.055 1.00 10.95 223 GLY A O 1
ATOM 1510 N N . ASN A 1 224 ? 33.096 24.347 60.461 1.00 9.20 224 ASN A N 1
ATOM 1511 C CA . ASN A 1 224 ? 32.455 24.898 61.654 1.00 11.23 224 ASN A CA 1
ATOM 1512 C C . ASN A 1 224 ? 33.198 26.137 62.128 1.00 18.05 224 ASN A C 1
ATOM 1513 O O . ASN A 1 224 ? 34.230 26.543 61.572 1.00 9.01 224 ASN A O 1
ATOM 1518 N N . ASP A 1 225 ? 32.652 26.785 63.173 1.00 11.48 225 ASP A N 1
ATOM 1519 C CA . ASP A 1 225 ? 33.244 28.031 63.620 1.00 8.71 225 ASP A CA 1
ATOM 1520 C C . ASP A 1 225 ? 34.722 27.937 63.996 1.00 11.48 225 ASP A C 1
ATOM 1521 O O . ASP A 1 225 ? 35.514 28.826 63.665 1.00 10.91 225 ASP A O 1
ATOM 1526 N N . GLU A 1 226 ? 35.073 26.868 64.707 1.00 9.96 226 GLU A N 1
ATOM 1527 C CA . GLU A 1 226 ? 36.464 26.707 65.153 1.00 10.09 226 GLU A CA 1
ATOM 1528 C C . GLU A 1 226 ? 37.378 26.513 63.945 1.00 10.42 226 GLU A C 1
ATOM 1529 O O . GLU A 1 226 ? 38.442 27.117 63.899 1.00 10.36 226 GLU A O 1
ATOM 1535 N N . THR A 1 227 ? 36.941 25.694 62.995 1.00 11.75 227 THR A N 1
ATOM 1536 C CA . THR A 1 227 ? 37.757 25.432 61.783 1.00 8.99 227 THR A CA 1
ATOM 1537 C C . THR A 1 227 ? 37.902 26.677 60.946 1.00 7.46 227 THR A C 1
ATOM 1538 O O . THR A 1 227 ? 38.971 27.033 60.426 1.00 9.40 227 THR A O 1
ATOM 1542 N N . LEU A 1 228 ? 36.846 27.456 60.733 1.00 7.64 228 LEU A N 1
ATOM 1543 C CA . LEU A 1 228 ? 36.959 28.690 59.962 1.00 9.12 228 LEU A CA 1
ATOM 1544 C C . LEU A 1 228 ? 37.964 29.634 60.603 1.00 8.63 228 LEU A C 1
ATOM 1545 O O . LEU A 1 228 ? 38.758 30.334 59.984 1.00 7.92 228 LEU A O 1
ATOM 1550 N N . ALA A 1 229 ? 37.939 29.688 61.950 1.00 9.05 229 ALA A N 1
ATOM 1551 C CA . ALA A 1 229 ? 38.869 30.575 62.630 1.00 8.68 229 ALA A CA 1
ATOM 1552 C C . ALA A 1 229 ? 40.322 30.131 62.443 1.00 8.08 229 ALA A C 1
ATOM 1553 O O . ALA A 1 229 ? 41.183 31.001 62.279 1.00 10.25 229 ALA A O 1
ATOM 1555 N N . LYS A 1 230 ? 40.528 28.815 62.467 1.00 7.54 230 LYS A N 1
ATOM 1556 C CA . LYS A 1 230 ? 41.871 28.285 62.289 1.00 11.10 230 LYS A CA 1
ATOM 1557 C C . LYS A 1 230 ? 42.366 28.548 60.869 1.00 9.19 230 LYS A C 1
ATOM 1558 O O . LYS A 1 230 ? 43.543 28.848 60.668 1.00 7.32 230 LYS A O 1
ATOM 1564 N N . ILE A 1 231 ? 41.445 28.459 59.889 1.00 7.44 231 ILE A N 1
ATOM 1565 C CA . ILE A 1 231 ? 41.872 28.730 58.510 1.00 6.00 231 ILE A CA 1
ATOM 1566 C C . ILE A 1 231 ? 42.264 30.174 58.333 1.00 6.65 231 ILE A C 1
ATOM 1567 O O . ILE A 1 231 ? 43.285 30.503 57.733 1.00 7.90 231 ILE A O 1
ATOM 1572 N N . LYS A 1 232 ? 41.453 31.079 58.870 1.00 5.55 232 LYS A N 1
ATOM 1573 C CA . LYS A 1 232 ? 41.683 32.518 58.826 1.00 6.38 232 LYS A CA 1
ATOM 1574 C C . LYS A 1 232 ? 42.962 32.853 59.583 1.00 8.41 232 LYS A C 1
ATOM 1575 O O . LYS A 1 232 ? 43.712 33.700 59.113 1.00 9.72 232 LYS A O 1
ATOM 1581 N N . LYS A 1 233 ? 43.203 32.209 60.714 1.00 8.69 233 LYS A N 1
ATOM 1582 C CA . LYS A 1 233 ? 44.444 32.445 61.454 1.00 7.50 233 LYS A CA 1
ATOM 1583 C C . LYS A 1 233 ? 45.659 32.033 60.633 1.00 6.97 233 LYS A C 1
ATOM 1584 O O . LYS A 1 233 ? 46.699 32.693 60.594 1.00 8.74 233 LYS A O 1
ATOM 1590 N N . ALA A 1 234 ? 45.541 30.918 59.928 1.00 6.70 234 ALA A N 1
ATOM 1591 C CA . ALA A 1 234 ? 46.682 30.469 59.137 1.00 5.69 234 ALA A CA 1
ATOM 1592 C C . ALA A 1 234 ? 46.954 31.437 57.994 1.00 7.44 234 ALA A C 1
ATOM 1593 O O . ALA A 1 234 ? 48.088 31.752 57.633 1.00 9.51 234 ALA A O 1
ATOM 1595 N N . TRP A 1 235 ? 45.870 31.921 57.379 1.00 6.76 235 TRP A N 1
ATOM 1596 C CA . TRP A 1 235 ? 45.996 32.940 56.346 1.00 8.33 235 TRP A CA 1
ATOM 1597 C C . TRP A 1 235 ? 46.683 34.185 56.889 1.00 7.44 235 TRP A C 1
ATOM 1598 O O . TRP A 1 235 ? 47.637 34.712 56.335 1.00 7.56 235 TRP A O 1
ATOM 1609 N N . ASN A 1 236 ? 46.191 34.684 58.025 1.00 6.84 236 ASN A N 1
ATOM 1610 C CA . ASN A 1 236 ? 46.699 35.923 58.599 1.00 8.06 236 ASN A CA 1
ATOM 1611 C C . ASN A 1 236 ? 48.161 35.786 59.019 1.00 7.55 236 ASN A C 1
ATOM 1612 O O . ASN A 1 236 ? 48.876 36.795 58.987 1.00 11.89 236 ASN A O 1
ATOM 1617 N N . ASP A 1 237 ? 48.558 34.600 59.427 1.00 7.29 237 ASP A N 1
ATOM 1618 C CA . ASP A 1 237 ? 49.891 34.318 59.936 1.00 6.59 237 ASP A CA 1
ATOM 1619 C C . ASP A 1 237 ? 50.839 33.867 58.829 1.00 9.54 237 ASP A C 1
ATOM 1620 O O . ASP A 1 237 ? 52.014 33.599 59.073 1.00 8.65 237 ASP A O 1
ATOM 1625 N N . LYS A 1 238 ? 50.289 33.752 57.619 1.00 8.81 238 LYS A N 1
ATOM 1626 C CA . LYS A 1 238 ? 51.002 33.227 56.451 1.00 8.58 238 LYS A CA 1
ATOM 1627 C C . LYS A 1 238 ? 51.622 31.864 56.714 1.00 6.89 238 LYS A C 1
ATOM 1628 O O . LYS A 1 238 ? 52.716 31.514 56.299 1.00 9.25 238 LYS A O 1
ATOM 1634 N N . ASP A 1 239 ? 50.890 30.992 57.382 1.00 6.90 239 ASP A N 1
ATOM 1635 C CA . ASP A 1 239 ? 51.258 29.619 57.688 1.00 7.16 239 ASP A CA 1
ATOM 1636 C C . ASP A 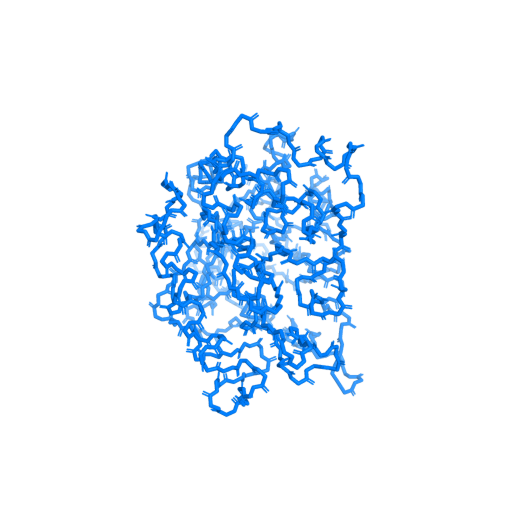1 239 ? 50.664 28.705 56.607 1.00 6.03 239 ASP A C 1
ATOM 1637 O O . ASP A 1 239 ? 49.577 28.166 56.700 1.00 7.38 239 ASP A O 1
ATOM 1642 N N . TRP A 1 240 ? 51.477 28.625 55.552 1.00 7.29 240 TRP A N 1
ATOM 1643 C CA . TRP A 1 240 ? 51.102 27.880 54.361 1.00 7.56 240 TRP A CA 1
ATOM 1644 C C . TRP A 1 240 ? 50.871 26.420 54.693 1.00 6.92 240 TRP A C 1
ATOM 1645 O O . TRP A 1 240 ? 49.882 25.828 54.270 1.00 7.99 240 TRP A O 1
ATOM 1656 N N . ASN A 1 241 ? 51.759 25.767 55.426 1.00 7.55 241 ASN A N 1
ATOM 1657 C CA . ASN A 1 241 ? 51.600 24.365 55.754 1.00 8.30 241 ASN A CA 1
ATOM 1658 C C . ASN A 1 241 ? 50.263 24.085 56.410 1.00 9.94 241 ASN A C 1
ATOM 1659 O O . ASN A 1 241 ? 49.539 23.178 56.005 1.00 9.33 241 ASN A O 1
ATOM 1664 N N . THR A 1 242 ? 49.925 24.902 57.391 1.00 7.97 242 THR A N 1
ATOM 1665 C CA . THR A 1 242 ? 48.667 24.713 58.098 1.00 8.21 242 THR A CA 1
ATOM 1666 C C . THR A 1 242 ? 47.468 24.997 57.198 1.00 6.35 242 THR A C 1
ATOM 1667 O O . THR A 1 242 ? 46.490 24.229 57.212 1.00 8.00 242 THR A O 1
ATOM 1671 N N . PHE A 1 243 ? 47.616 26.079 56.426 1.00 8.42 243 PHE A N 1
ATOM 1672 C CA . PHE A 1 243 ? 46.545 26.451 55.507 1.00 5.77 243 PHE A CA 1
ATOM 1673 C C . PHE A 1 243 ? 46.262 25.353 54.484 1.00 6.64 243 PHE A C 1
ATOM 1674 O O . PHE A 1 243 ? 45.166 24.801 54.336 1.00 6.52 243 PHE A O 1
ATOM 1682 N N . ARG A 1 244 ? 47.328 24.991 53.779 1.00 4.37 244 ARG A N 1
ATOM 1683 C CA . ARG A 1 244 ? 47.267 23.941 52.770 1.00 4.62 244 ARG A CA 1
ATOM 1684 C C . ARG A 1 244 ? 46.699 22.624 53.303 1.00 8.35 244 ARG A C 1
ATOM 1685 O O . ARG A 1 244 ? 45.913 21.967 52.620 1.00 6.61 244 ARG A O 1
ATOM 1693 N N . ASN A 1 245 ? 47.096 22.233 54.512 1.00 7.48 245 ASN A N 1
ATOM 1694 C CA . ASN A 1 245 ? 46.669 20.950 55.051 1.00 6.39 245 ASN A CA 1
ATOM 1695 C C . ASN A 1 245 ? 45.180 20.905 55.383 1.00 6.34 245 ASN A C 1
ATOM 1696 O O . ASN A 1 245 ? 44.664 19.819 55.632 1.00 9.64 245 ASN A O 1
ATOM 1701 N N . PHE A 1 246 ? 44.477 22.035 55.351 1.00 5.81 246 PHE A N 1
ATOM 1702 C CA . PHE A 1 246 ? 43.019 22.012 55.488 1.00 7.64 246 PHE A CA 1
ATOM 1703 C C . PHE A 1 246 ? 42.370 21.395 54.254 1.00 9.88 246 PHE A C 1
ATOM 1704 O O . PHE A 1 246 ? 41.196 21.022 54.277 1.00 7.83 246 PHE A O 1
ATOM 1712 N N . GLY A 1 247 ? 43.142 21.275 53.168 1.00 7.21 247 GLY A N 1
ATOM 1713 C CA . GLY A 1 247 ? 42.688 20.553 51.990 1.00 7.67 247 GLY A CA 1
ATOM 1714 C C . GLY A 1 247 ? 42.130 21.494 50.943 1.00 10.23 247 GLY A C 1
ATOM 1715 O O . GLY A 1 247 ? 41.147 22.190 51.198 1.00 7.25 247 GLY A O 1
ATOM 1716 N N . ILE A 1 248 ? 42.735 21.501 49.755 1.00 7.66 248 ILE A N 1
ATOM 1717 C CA . ILE A 1 248 ? 42.319 22.407 48.698 1.00 6.13 248 ILE A CA 1
ATOM 1718 C C . ILE A 1 248 ? 41.708 21.683 47.503 1.00 7.22 248 ILE A C 1
ATOM 1719 O O . ILE A 1 248 ? 42.335 20.813 46.890 1.00 9.18 248 ILE A O 1
ATOM 1724 N N . LEU A 1 249 ? 40.493 22.069 47.177 1.00 7.68 249 LEU A N 1
ATOM 1725 C CA . LEU A 1 249 ? 39.828 21.647 45.943 1.00 5.22 249 LEU A CA 1
ATOM 1726 C C . LEU A 1 249 ? 40.132 22.636 44.828 1.00 8.03 249 LEU A C 1
ATOM 1727 O O . LEU A 1 249 ? 40.125 23.844 45.058 1.00 7.23 249 LEU A O 1
ATOM 1732 N N . HIS A 1 250 ? 40.378 22.118 43.628 1.00 7.61 250 HIS A N 1
ATOM 1733 C CA . HIS A 1 250 ? 40.783 22.931 42.508 1.00 5.21 250 HIS A CA 1
ATOM 1734 C C . HIS A 1 250 ? 40.273 22.334 41.203 1.00 7.33 250 HIS A C 1
ATOM 1735 O O . HIS A 1 250 ? 39.807 21.195 41.207 1.00 7.92 250 HIS A O 1
ATOM 1742 N N . GLY A 1 251 ? 40.399 23.076 40.108 1.00 10.00 251 GLY A N 1
ATOM 1743 C CA . GLY A 1 251 ? 40.111 22.535 38.775 1.00 7.47 251 GLY A CA 1
ATOM 1744 C C . GLY A 1 251 ? 41.376 21.998 38.129 1.00 9.22 251 GLY A C 1
ATOM 1745 O O . GLY A 1 251 ? 42.430 21.740 38.735 1.00 9.16 251 GLY A O 1
ATOM 1746 N N . LYS A 1 252 ? 41.296 21.794 36.805 1.00 9.55 252 LYS A N 1
ATOM 1747 C CA . LYS A 1 252 ? 42.473 21.304 36.094 1.00 6.04 252 LYS A CA 1
ATOM 1748 C C . LYS A 1 252 ? 43.578 22.338 36.098 1.00 7.75 252 LYS A C 1
ATOM 1749 O O . LYS A 1 252 ? 43.353 23.551 36.160 1.00 9.09 252 LYS A O 1
ATOM 1755 N N . ASP A 1 253 ? 44.826 21.893 35.963 1.00 8.22 253 ASP A N 1
ATOM 1756 C CA . ASP A 1 253 ? 45.912 22.845 36.077 1.00 12.55 253 ASP A CA 1
ATOM 1757 C C . ASP A 1 253 ? 46.005 23.808 34.897 1.00 13.28 253 ASP A C 1
ATOM 1758 O O . ASP A 1 253 ? 46.793 24.744 34.976 1.00 13.85 253 ASP A O 1
ATOM 1763 N N . ASN A 1 254 ? 45.212 23.600 33.846 1.00 13.03 254 ASN A N 1
ATOM 1764 C CA . ASN A 1 254 ? 45.206 24.576 32.761 1.00 11.76 254 ASN A CA 1
ATOM 1765 C C . ASN A 1 254 ? 44.069 25.577 32.879 1.00 10.65 254 ASN A C 1
ATOM 1766 O O . ASN A 1 254 ? 43.846 26.381 31.961 1.00 11.68 254 ASN A O 1
ATOM 1771 N N . SER A 1 255 ? 43.335 25.524 34.009 1.00 7.29 255 SER A N 1
ATOM 1772 C CA . SER A 1 255 ? 42.276 26.480 34.251 1.00 6.19 255 SER A CA 1
ATOM 1773 C C . SER A 1 255 ? 42.796 27.809 34.797 1.00 7.56 255 SER A C 1
ATOM 1774 O O . SER A 1 255 ? 43.604 27.837 35.732 1.00 8.09 255 SER A O 1
ATOM 1777 N N . SER A 1 256 ? 42.346 28.946 34.275 1.00 6.87 256 SER A N 1
ATOM 1778 C CA . SER A 1 256 ? 42.688 30.221 34.899 1.00 6.66 256 SER A CA 1
ATOM 1779 C C . SER A 1 256 ? 41.912 30.387 36.208 1.00 10.63 256 SER A C 1
ATOM 1780 O O . SER A 1 256 ? 42.532 30.556 37.277 1.00 10.16 256 SER A O 1
ATOM 1783 N N . SER A 1 257 ? 40.594 30.358 36.159 1.00 6.15 257 SER A N 1
ATOM 1784 C CA . SER A 1 257 ? 39.755 30.704 37.299 1.00 6.74 257 SER A CA 1
ATOM 1785 C C . SER A 1 257 ? 39.567 29.568 38.301 1.00 8.59 257 SER A C 1
ATOM 1786 O O . SER A 1 257 ? 38.949 29.836 39.355 1.00 9.27 257 SER A O 1
ATOM 1789 N N . LYS A 1 258 ? 40.014 28.365 38.039 1.00 5.25 258 LYS A N 1
ATOM 1790 C CA . LYS A 1 258 ? 39.908 27.250 38.990 1.00 5.28 258 LYS A CA 1
ATOM 1791 C C . LYS A 1 258 ? 41.274 26.691 39.344 1.00 6.25 258 LYS A C 1
ATOM 1792 O O . LYS A 1 258 ? 41.409 25.633 39.968 1.00 9.12 258 LYS A O 1
ATOM 1798 N N . PHE A 1 259 ? 42.303 27.446 38.983 1.00 8.30 259 PHE A N 1
ATOM 1799 C CA . PHE A 1 259 ? 43.670 27.008 39.284 1.00 7.50 259 PHE A CA 1
ATOM 1800 C C . PHE A 1 259 ? 44.700 28.141 39.276 1.00 8.09 259 PHE A C 1
ATOM 1801 O O . PHE A 1 259 ? 45.179 28.530 40.294 1.00 7.30 259 PHE A O 1
ATOM 1809 N N . LYS A 1 260 ? 45.042 28.688 38.127 1.00 4.84 260 LYS A N 1
ATOM 1810 C CA . LYS A 1 260 ? 46.165 29.596 38.021 1.00 6.69 260 LYS A CA 1
ATOM 1811 C C . LYS A 1 260 ? 45.925 30.929 38.712 1.00 6.95 260 LYS A C 1
ATOM 1812 O O . LYS A 1 260 ? 46.852 31.437 39.359 1.00 8.19 260 LYS A O 1
ATOM 1818 N N . LEU A 1 261 ? 44.751 31.535 38.633 1.00 6.84 261 LEU A N 1
ATOM 1819 C CA . LEU A 1 261 ? 44.571 32.844 39.269 1.00 7.76 261 LEU A CA 1
ATOM 1820 C C . LEU A 1 261 ? 44.665 32.715 40.784 1.00 6.83 261 LEU A C 1
ATOM 1821 O O . LEU A 1 261 ? 45.186 33.622 41.434 1.00 7.78 261 LEU A O 1
ATOM 1826 N N . GLU A 1 262 ? 44.135 31.626 41.319 1.00 7.29 262 GLU A N 1
ATOM 1827 C CA . GLU A 1 262 ? 44.208 31.402 42.769 1.00 6.88 262 GLU A CA 1
ATOM 1828 C C . GLU A 1 262 ? 45.638 31.059 43.184 1.00 11.31 262 GLU A C 1
ATOM 1829 O O . GLU A 1 262 ? 46.080 31.498 44.246 1.00 7.73 262 GLU A O 1
ATOM 1835 N N . GLU A 1 263 ? 46.332 30.253 42.365 1.00 7.45 263 GLU A N 1
ATOM 1836 C CA . GLU A 1 263 ? 47.743 29.982 42.640 1.00 8.09 263 GLU A CA 1
ATOM 1837 C C . GLU A 1 263 ? 48.522 31.270 42.809 1.00 6.76 263 GLU A C 1
ATOM 1838 O O . GLU A 1 263 ? 49.332 31.442 43.731 1.00 8.71 263 GLU A O 1
ATOM 1844 N N . THR A 1 264 ? 48.323 32.255 41.927 1.00 6.96 264 THR A N 1
ATOM 1845 C CA . THR A 1 264 ? 48.972 33.549 42.025 1.00 7.79 264 THR A CA 1
ATOM 1846 C C . THR A 1 264 ? 48.664 34.259 43.346 1.00 8.40 264 THR A C 1
ATOM 1847 O O . THR A 1 264 ? 49.585 34.777 43.993 1.00 8.34 264 THR A O 1
ATOM 1851 N N . ILE A 1 265 ? 47.394 34.295 43.751 1.00 7.31 265 ILE A N 1
ATOM 1852 C CA . ILE A 1 265 ? 47.075 34.936 45.036 1.00 7.76 265 ILE A CA 1
ATOM 1853 C C . ILE A 1 265 ? 47.783 34.263 46.224 1.00 7.58 265 ILE A C 1
ATOM 1854 O O . ILE A 1 265 ? 48.324 34.949 47.096 1.00 7.66 265 ILE A O 1
ATOM 1859 N N . LEU A 1 266 ? 47.788 32.941 46.245 1.00 8.02 266 LEU A N 1
ATOM 1860 C CA . LEU A 1 266 ? 48.431 32.151 47.296 1.00 5.03 266 LEU A CA 1
ATOM 1861 C C . LEU A 1 266 ? 49.922 32.356 47.320 1.00 9.51 266 LEU A C 1
ATOM 1862 O O . LEU A 1 266 ? 50.514 32.478 48.397 1.00 9.61 266 LEU A O 1
ATOM 1867 N N . LYS A 1 267 ? 50.537 32.399 46.139 1.00 6.63 267 LYS A N 1
ATOM 1868 C CA . LYS A 1 267 ? 51.954 32.714 46.067 1.00 6.46 267 LYS A CA 1
ATOM 1869 C C . LYS A 1 267 ? 52.270 34.122 46.519 1.00 8.44 267 LYS A C 1
ATOM 1870 O O . LYS A 1 267 ? 53.266 34.340 47.237 1.00 10.30 267 LYS A O 1
ATOM 1876 N N . ASN A 1 268 ? 51.465 35.122 46.166 1.00 7.70 268 ASN A N 1
ATOM 1877 C CA . ASN A 1 268 ? 51.679 36.498 46.555 1.00 9.04 268 ASN A CA 1
ATOM 1878 C C . ASN A 1 268 ? 51.438 36.699 48.053 1.00 9.38 268 ASN A C 1
ATOM 1879 O O . ASN A 1 268 ? 52.041 37.589 48.658 1.00 12.27 268 ASN A O 1
ATOM 1884 N N . HIS A 1 269 ? 50.565 35.883 48.634 1.00 7.89 269 HIS A N 1
ATOM 1885 C CA . HIS A 1 269 ? 50.245 35.988 50.053 1.00 8.40 269 HIS A CA 1
ATOM 1886 C C . HIS A 1 269 ? 51.258 35.234 50.908 1.00 8.64 269 HIS A C 1
ATOM 1887 O O . HIS A 1 269 ? 51.898 35.814 51.785 1.00 11.09 269 HIS A O 1
ATOM 1894 N N . PHE A 1 270 ? 51.397 33.939 50.646 1.00 8.49 270 PHE A N 1
ATOM 1895 C CA . PHE A 1 270 ? 52.327 33.102 51.396 1.00 5.17 270 PHE A CA 1
ATOM 1896 C C . PHE A 1 270 ? 53.707 33.088 50.749 1.00 12.66 270 PHE A C 1
ATOM 1897 O O . PHE A 1 270 ? 54.278 32.025 50.505 1.00 31.60 270 PHE A O 1
ATOM 1905 N N . GLN A 1 271 ? 54.240 34.274 50.472 1.00 25.22 271 GLN A N 1
ATOM 1906 C CA . GLN A 1 271 ? 55.553 34.394 49.862 1.00 21.67 271 GLN A CA 1
ATOM 1907 C C . GLN A 1 271 ? 56.564 33.509 50.597 1.00 23.16 271 GLN A C 1
ATOM 1908 O O . GLN A 1 271 ? 56.419 33.339 51.806 1.00 24.70 271 GLN A O 1
ATOM 1914 N N . ASN A 1 272 ? 57.480 33.010 49.822 1.00 13.38 272 ASN A N 1
ATOM 1915 C CA . ASN A 1 272 ? 58.600 32.129 50.101 1.00 14.87 272 ASN A CA 1
ATOM 1916 C C . ASN A 1 272 ? 58.130 30.750 50.492 1.00 21.17 272 ASN A C 1
ATOM 1917 O O . ASN A 1 272 ? 58.903 29.784 50.570 1.00 37.11 272 ASN A O 1
ATOM 1922 N N . LYS A 1 273 ? 56.830 30.505 50.712 1.00 15.15 273 LYS A N 1
ATOM 1923 C CA . LYS A 1 273 ? 56.534 29.195 51.288 1.00 12.15 273 LYS A CA 1
ATOM 1924 C C . LYS A 1 273 ? 56.425 28.056 50.287 1.00 16.73 273 LYS A C 1
ATOM 1925 O O . LYS A 1 273 ? 56.512 26.907 50.742 1.00 23.03 273 LYS A O 1
ATOM 1931 N N . PHE A 1 274 ? 56.184 28.342 49.018 1.00 19.70 274 PHE A N 1
ATOM 1932 C CA . PHE A 1 274 ? 56.150 27.314 47.980 1.00 21.82 274 PHE A CA 1
ATOM 1933 C C . PHE A 1 274 ? 56.480 27.876 46.594 1.00 21.32 274 PHE A C 1
ATOM 1934 O O . PHE A 1 274 ? 56.427 29.093 46.379 1.00 17.21 274 PHE A O 1
ATOM 1942 N N . THR A 1 275 ? 56.834 27.093 45.586 1.00 15.67 275 THR A N 1
ATOM 1943 C CA . THR A 1 275 ? 57.151 27.478 44.219 1.00 15.98 275 THR A CA 1
ATOM 1944 C C . THR A 1 275 ? 55.950 27.518 43.283 1.00 15.19 275 THR A C 1
ATOM 1945 O O . THR A 1 275 ? 55.504 28.511 42.727 1.00 20.73 275 THR A O 1
ATOM 1949 N N . THR A 1 276 ? 55.271 26.306 43.162 1.00 10.24 276 THR A N 1
ATOM 1950 C CA . THR A 1 276 ? 54.058 26.224 42.394 1.00 11.12 276 THR A CA 1
ATOM 1951 C C . THR A 1 276 ? 53.109 25.270 43.111 1.00 11.25 276 THR A C 1
ATOM 1952 O O . THR A 1 276 ? 53.560 24.402 43.869 1.00 12.68 276 THR A O 1
ATOM 1956 N N . LEU A 1 277 ? 51.821 25.436 42.815 1.00 10.88 277 LEU A N 1
ATOM 1957 C CA . LEU A 1 277 ? 50.864 24.487 43.363 1.00 11.28 277 LEU A CA 1
ATOM 1958 C C . LEU A 1 277 ? 51.131 23.072 42.872 1.00 9.37 277 LEU A C 1
ATOM 1959 O O . LEU A 1 277 ? 50.988 22.088 43.599 1.00 8.72 277 LEU A O 1
ATOM 1964 N N . ASN A 1 278 ? 51.543 22.888 41.608 1.00 11.26 278 ASN A N 1
ATOM 1965 C CA . ASN A 1 278 ? 51.843 21.516 41.165 1.00 12.19 278 ASN A CA 1
ATOM 1966 C C . ASN A 1 278 ? 52.996 20.896 41.939 1.00 9.19 278 ASN A C 1
ATOM 1967 O O . ASN A 1 278 ? 52.968 19.729 42.333 1.00 12.84 278 ASN A O 1
ATOM 1972 N N . GLU A 1 279 ? 54.038 21.692 42.191 1.00 9.60 279 GLU A N 1
ATOM 1973 C CA . GLU A 1 279 ? 55.160 21.153 42.961 1.00 11.94 279 GLU A CA 1
ATOM 1974 C C . GLU A 1 279 ? 54.740 20.850 44.391 1.00 7.74 279 GLU A C 1
ATOM 1975 O O . GLU A 1 279 ? 55.109 19.798 44.891 1.00 11.28 279 GLU A O 1
ATOM 1981 N N . ASP A 1 280 ? 53.995 21.749 45.001 1.00 8.03 280 ASP A N 1
ATOM 1982 C CA . ASP A 1 280 ? 53.483 21.506 46.357 1.00 7.69 280 ASP A CA 1
ATOM 1983 C C . ASP A 1 280 ? 52.594 20.278 46.424 1.00 7.71 280 ASP A C 1
ATOM 1984 O O . ASP A 1 280 ? 52.703 19.462 47.337 1.00 9.95 280 ASP A O 1
ATOM 1989 N N . ARG A 1 281 ? 51.697 20.083 45.452 1.00 7.62 281 ARG A N 1
ATOM 1990 C CA . ARG A 1 281 ? 50.842 18.903 45.462 1.00 6.47 281 ARG A CA 1
ATOM 1991 C C . ARG A 1 281 ? 51.623 17.614 45.323 1.00 6.94 281 ARG A C 1
ATOM 1992 O O . ARG A 1 281 ? 51.276 16.595 45.902 1.00 11.25 281 ARG A O 1
ATOM 2000 N N . SER A 1 282 ? 52.729 17.630 44.559 1.00 9.33 282 SER A N 1
ATOM 2001 C CA . SER A 1 282 ? 53.512 16.417 44.365 1.00 6.92 282 SER A CA 1
ATOM 2002 C C . SER A 1 282 ? 54.184 15.954 45.650 1.00 9.67 282 SER A C 1
ATOM 2003 O O . SER A 1 282 ? 54.567 14.808 45.827 1.00 13.53 282 SER A O 1
ATOM 2008 N N . ALA A 1 283 ? 54.353 16.882 46.587 1.00 11.35 283 ALA A N 1
ATOM 2009 C CA . ALA A 1 283 ? 54.945 16.511 47.864 1.00 12.93 283 ALA A CA 1
ATOM 2010 C C . ALA A 1 283 ? 53.888 16.336 48.944 1.00 9.61 283 ALA A C 1
ATOM 2011 O O . ALA A 1 283 ? 54.217 15.824 50.019 1.00 11.41 283 ALA A O 1
ATOM 2013 N N . HIS A 1 284 ? 52.669 16.805 48.693 1.00 11.60 284 HIS A N 1
ATOM 2014 C CA . HIS A 1 284 ? 51.553 16.839 49.658 1.00 7.37 284 HIS A CA 1
ATOM 2015 C C . HIS A 1 284 ? 50.256 16.413 48.990 1.00 10.08 284 HIS A C 1
ATOM 2016 O O . HIS A 1 284 ? 49.309 17.207 48.936 1.00 11.42 284 HIS A O 1
ATOM 2023 N N . PRO A 1 285 ? 50.199 15.207 48.413 1.00 9.13 285 PRO A N 1
ATOM 2024 C CA . PRO A 1 285 ? 49.101 14.868 47.513 1.00 8.41 285 PRO A CA 1
ATOM 2025 C C . PRO A 1 285 ? 47.730 14.725 48.133 1.00 10.85 285 PRO A C 1
ATOM 2026 O O . PRO A 1 285 ? 46.712 14.912 47.436 1.00 10.47 285 PRO A O 1
ATOM 2030 N N . ASN A 1 286 ? 47.631 14.354 49.394 1.00 7.43 286 ASN A N 1
ATOM 2031 C CA . ASN A 1 286 ? 46.358 14.194 50.069 1.00 5.41 286 ASN A CA 1
ATOM 2032 C C . ASN A 1 286 ? 45.773 15.540 50.491 1.00 7.88 286 ASN A C 1
ATOM 2033 O O . ASN A 1 286 ? 44.651 15.590 50.997 1.00 11.30 286 ASN A O 1
ATOM 2038 N N . ALA A 1 287 ? 46.505 16.609 50.273 1.00 8.22 287 ALA A N 1
ATOM 2039 C CA . ALA A 1 287 ? 46.024 17.955 50.585 1.00 6.69 287 ALA A CA 1
ATOM 2040 C C . ALA A 1 287 ? 45.306 18.599 49.408 1.00 7.85 287 ALA A C 1
ATOM 2041 O O . ALA A 1 287 ? 44.887 19.759 49.459 1.00 8.28 287 ALA A O 1
ATOM 2043 N N . TYR A 1 288 ? 45.166 17.891 48.302 1.00 5.34 288 TYR A N 1
ATOM 2044 C CA . TYR A 1 288 ? 44.589 18.422 47.086 1.00 6.34 288 TYR A CA 1
ATOM 2045 C C . TYR A 1 288 ? 43.641 17.433 46.434 1.00 8.03 288 TYR A C 1
ATOM 2046 O O . TYR A 1 288 ? 43.897 16.228 46.464 1.00 7.34 288 TYR A O 1
ATOM 2055 N N . LYS A 1 289 ? 42.586 17.946 45.824 1.00 6.71 289 LYS A N 1
ATOM 2056 C CA . LYS A 1 289 ? 41.643 17.117 45.076 1.00 5.54 289 LYS A CA 1
ATOM 2057 C C . LYS A 1 289 ? 40.987 17.945 43.982 1.00 6.56 289 LYS A C 1
ATOM 2058 O O . LYS A 1 289 ? 40.688 19.128 44.174 1.00 7.36 289 LYS A O 1
ATOM 2064 N N . GLN A 1 290 ? 40.785 17.321 42.825 1.00 7.89 290 GLN A N 1
ATOM 2065 C CA . GLN A 1 290 ? 40.167 18.040 41.706 1.00 8.03 290 GLN A CA 1
ATOM 2066 C C . GLN A 1 290 ? 38.662 17.822 41.715 1.00 10.90 290 GLN A C 1
ATOM 2067 O O . GLN A 1 290 ? 38.163 16.737 41.363 1.00 11.83 290 GLN A O 1
ATOM 2073 N N . LYS A 1 291 ? 37.941 18.849 42.131 1.00 9.28 291 LYS A N 1
ATOM 2074 C CA . LYS A 1 291 ? 36.498 18.834 42.276 1.00 8.39 291 LYS A CA 1
ATOM 2075 C C . LYS A 1 291 ? 35.956 20.260 42.202 1.00 7.50 291 LYS A C 1
ATOM 2076 O O . LYS A 1 291 ? 36.665 21.199 42.560 1.00 11.98 291 LYS A O 1
ATOM 2082 N N . SER A 1 292 ? 34.706 20.412 41.783 1.00 8.55 292 SER A N 1
ATOM 2083 C CA . SER A 1 292 ? 34.048 21.708 41.764 1.00 8.37 292 SER A CA 1
ATOM 2084 C C . SER A 1 292 ? 33.823 22.230 43.175 1.00 8.35 292 SER A C 1
ATOM 2085 O O . SER A 1 292 ? 33.494 21.451 44.061 1.00 12.33 292 SER A O 1
ATOM 2088 N N . ALA A 1 293 ? 33.970 23.525 43.370 1.00 8.99 293 ALA A N 1
ATOM 2089 C CA . ALA A 1 293 ? 33.753 24.159 44.659 1.00 8.16 293 ALA A CA 1
ATOM 2090 C C . ALA A 1 293 ? 32.342 23.921 45.159 1.00 9.58 293 ALA A C 1
ATOM 2091 O O . ALA A 1 293 ? 32.087 23.879 46.371 1.00 12.92 293 ALA A O 1
ATOM 2093 N N . ASP A 1 294 ? 31.367 23.702 44.271 1.00 9.58 294 ASP A N 1
ATOM 2094 C CA . ASP A 1 294 ? 30.026 23.530 44.855 1.00 13.20 294 ASP A CA 1
ATOM 2095 C C . ASP A 1 294 ? 29.865 22.171 45.532 1.00 8.94 294 ASP A C 1
ATOM 2096 O O . ASP A 1 294 ? 28.800 21.959 46.133 1.00 11.49 294 ASP A O 1
ATOM 2101 N N . THR A 1 295 ? 30.851 21.291 45.526 1.00 7.59 295 THR A N 1
ATOM 2102 C CA . THR A 1 295 ? 30.848 20.060 46.279 1.00 6.94 295 THR A CA 1
ATOM 2103 C C . THR A 1 295 ? 31.670 20.132 47.564 1.00 8.88 295 THR A C 1
ATOM 2104 O O . THR A 1 295 ? 31.750 19.123 48.261 1.00 9.84 295 THR A O 1
ATOM 2108 N N . LEU A 1 296 ? 32.244 21.280 47.855 1.00 9.65 296 LEU A N 1
ATOM 2109 C CA . LEU A 1 296 ? 33.094 21.373 49.056 1.00 7.79 296 LEU A CA 1
ATOM 2110 C C . LEU A 1 296 ? 32.405 20.893 50.330 1.00 11.30 296 LEU A C 1
ATOM 2111 O O . LEU A 1 296 ? 33.075 20.292 51.173 1.00 9.94 296 LEU A O 1
ATOM 2116 N N . GLY A 1 297 ? 31.114 21.190 50.440 1.00 12.75 297 GLY A N 1
ATOM 2117 C CA . GLY A 1 297 ? 30.373 20.844 51.639 1.00 13.03 297 GLY A CA 1
ATOM 2118 C C . GLY A 1 297 ? 30.231 19.367 51.889 1.00 16.51 297 GLY A C 1
ATOM 2119 O O . GLY A 1 297 ? 29.890 18.971 53.019 1.00 17.82 297 GLY A O 1
ATOM 2120 N N . THR A 1 298 ? 30.475 18.526 50.886 1.00 12.68 298 THR A N 1
ATOM 2121 C CA . THR A 1 298 ? 30.316 17.091 50.996 1.00 13.97 298 THR A CA 1
ATOM 2122 C C . THR A 1 298 ? 31.591 16.389 51.415 1.00 15.74 298 THR A C 1
ATOM 2123 O O . THR A 1 298 ? 31.582 15.182 51.640 1.00 17.84 298 THR A O 1
ATOM 2127 N N . LEU A 1 299 ? 32.697 17.127 51.507 1.00 12.55 299 LEU A N 1
ATOM 2128 C CA . LEU A 1 299 ? 33.978 16.473 51.722 1.00 12.01 299 LEU A CA 1
ATOM 2129 C C . LEU A 1 299 ? 34.592 16.856 53.055 1.00 17.17 299 LEU A C 1
ATOM 2130 O O . LEU A 1 299 ? 35.025 18.006 53.213 1.00 17.44 299 LEU A O 1
ATOM 2135 N N . ASP A 1 300 ? 34.635 15.923 54.003 1.00 13.64 300 ASP A N 1
ATOM 2136 C CA . ASP A 1 300 ? 35.031 16.348 55.349 1.00 16.41 300 ASP A CA 1
ATOM 2137 C C . ASP A 1 300 ? 36.504 16.675 55.468 1.00 12.23 300 ASP A C 1
ATOM 2138 O O . ASP A 1 300 ? 36.892 17.375 56.419 1.00 17.36 300 ASP A O 1
ATOM 2143 N N . ASP A 1 301 ? 37.339 16.205 54.537 1.00 11.23 301 ASP A N 1
ATOM 2144 C CA . ASP A 1 301 ? 38.779 16.418 54.649 1.00 14.99 301 ASP A CA 1
ATOM 2145 C C . ASP A 1 301 ? 39.298 17.577 53.794 1.00 10.68 301 ASP A C 1
ATOM 2146 O O . ASP A 1 301 ? 40.505 17.792 53.672 1.00 13.15 301 ASP A O 1
ATOM 2151 N N . PHE A 1 302 ? 38.394 18.341 53.199 1.00 8.96 302 PHE A N 1
ATOM 2152 C CA . PHE A 1 302 ? 38.677 19.500 52.386 1.00 7.82 302 PHE A CA 1
ATOM 2153 C C . PHE A 1 302 ? 37.904 20.723 52.897 1.00 7.32 302 PHE A C 1
ATOM 2154 O O . PHE A 1 302 ? 36.696 20.619 53.157 1.00 7.95 302 PHE A O 1
ATOM 2162 N N . HIS A 1 303 ? 38.602 21.853 53.005 1.00 5.33 303 HIS A N 1
ATOM 2163 C CA . HIS A 1 303 ? 37.998 23.079 53.525 1.00 7.52 303 HIS A CA 1
ATOM 2164 C C . HIS A 1 303 ? 38.278 24.336 52.725 1.00 6.37 303 HIS A C 1
ATOM 2165 O O . HIS A 1 303 ? 37.822 25.414 53.106 1.00 7.57 303 HIS A O 1
ATOM 2172 N N . ILE A 1 304 ? 39.007 24.216 51.607 1.00 5.57 304 ILE A N 1
ATOM 2173 C CA . ILE A 1 304 ? 39.302 25.339 50.732 1.00 6.69 304 ILE A CA 1
ATOM 2174 C C . ILE A 1 304 ? 38.920 24.954 49.309 1.00 5.10 304 ILE A C 1
ATOM 2175 O O . ILE A 1 304 ? 39.126 23.782 48.979 1.00 6.36 304 ILE A O 1
ATOM 2180 N N . ALA A 1 305 ? 38.366 25.867 48.529 1.00 5.00 305 ALA A N 1
ATOM 2181 C CA . ALA A 1 305 ? 38.063 25.532 47.143 1.00 7.17 305 ALA A CA 1
ATOM 2182 C C . ALA A 1 305 ? 38.218 26.731 46.220 1.00 7.78 305 ALA A C 1
ATOM 2183 O O . ALA A 1 305 ? 37.985 27.881 46.599 1.00 5.62 305 ALA A O 1
ATOM 2185 N N . PHE A 1 306 ? 38.635 26.431 44.980 1.00 4.94 306 PHE A N 1
ATOM 2186 C CA . PHE A 1 306 ? 38.732 27.455 43.954 1.00 6.23 306 PHE A CA 1
ATOM 2187 C C . PHE A 1 306 ? 37.507 27.429 43.043 1.00 6.47 306 PHE A C 1
ATOM 2188 O O . PHE A 1 306 ? 37.044 26.331 42.740 1.00 6.98 306 PHE A O 1
ATOM 2196 N N . SER A 1 307 ? 37.058 28.616 42.634 1.00 8.34 307 SER A N 1
ATOM 2197 C CA . SER A 1 307 ? 36.019 28.657 41.605 1.00 8.40 307 SER A CA 1
ATOM 2198 C C . SER A 1 307 ? 36.051 29.981 40.884 1.00 7.38 307 SER A C 1
ATOM 2199 O O . SER A 1 307 ? 36.744 30.931 41.251 1.00 6.38 307 SER A O 1
ATOM 2202 N N . GLU A 1 308 ? 35.245 30.042 39.809 1.00 6.20 308 GLU A N 1
ATOM 2203 C CA . GLU A 1 308 ? 34.951 31.326 39.216 1.00 5.23 308 GLU A CA 1
ATOM 2204 C C . GLU A 1 308 ? 34.292 32.231 40.249 1.00 6.17 308 GLU A C 1
ATOM 2205 O O . GLU A 1 308 ? 33.455 31.753 41.013 1.00 7.12 308 GLU A O 1
ATOM 2211 N N . GLU A 1 309 ? 34.654 33.494 40.246 1.00 7.29 309 GLU A N 1
ATOM 2212 C CA . GLU A 1 309 ? 33.942 34.464 41.073 1.00 5.58 309 GLU A CA 1
ATOM 2213 C C . GLU A 1 309 ? 32.450 34.371 40.777 1.00 6.47 309 GLU A C 1
ATOM 2214 O O . GLU A 1 309 ? 31.997 34.420 39.639 1.00 7.44 309 GLU A O 1
ATOM 2220 N N . GLY A 1 310 ? 31.648 34.252 41.829 1.00 9.54 310 GLY A N 1
ATOM 2221 C CA . GLY A 1 310 ? 30.207 34.288 41.700 1.00 10.17 310 GLY A CA 1
ATOM 2222 C C . GLY A 1 310 ? 29.572 33.152 40.936 1.00 11.06 310 GLY A C 1
ATOM 2223 O O . GLY A 1 310 ? 28.472 33.361 40.406 1.00 10.02 310 GLY A O 1
ATOM 2224 N N . SER A 1 311 ? 30.199 31.981 40.894 1.00 6.44 311 SER A N 1
ATOM 2225 C CA . SER A 1 311 ? 29.662 30.827 40.184 1.00 8.38 311 SER A CA 1
ATOM 2226 C C . SER A 1 311 ? 28.268 30.467 40.673 1.00 12.16 311 SER A C 1
ATOM 2227 O O . SER A 1 311 ? 27.460 29.902 39.935 1.00 10.06 311 SER A O 1
ATOM 2230 N N . PHE A 1 312 ? 27.932 30.810 41.922 1.00 9.99 312 PHE A N 1
ATOM 2231 C CA . PHE A 1 312 ? 26.592 30.528 42.441 1.00 8.47 312 PHE A CA 1
ATOM 2232 C C . PHE A 1 312 ? 25.519 31.269 41.649 1.00 10.06 312 PHE A C 1
ATOM 2233 O O . PHE A 1 312 ? 24.348 30.902 41.593 1.00 11.41 312 PHE A O 1
ATOM 2241 N N . ALA A 1 313 ? 25.895 32.362 40.999 1.00 9.08 313 ALA A N 1
ATOM 2242 C CA . ALA A 1 313 ? 24.962 33.209 40.269 1.00 9.90 313 ALA A CA 1
ATOM 2243 C C . ALA A 1 313 ? 24.374 32.492 39.058 1.00 9.83 313 ALA A C 1
ATOM 2244 O O . ALA A 1 313 ? 23.259 32.886 38.674 1.00 15.17 313 ALA A O 1
ATOM 2246 N N . TRP A 1 314 ? 25.027 31.507 38.488 1.00 7.79 314 TRP A N 1
ATOM 2247 C CA . TRP A 1 314 ? 24.446 30.736 37.401 1.00 9.44 314 TRP A CA 1
ATOM 2248 C C . TRP A 1 314 ? 24.198 29.292 37.767 1.00 15.43 314 TRP A C 1
ATOM 2249 O O . TRP A 1 314 ? 24.094 28.414 36.893 1.00 18.40 314 TRP A O 1
ATOM 2260 N N . THR A 1 315 ? 24.104 29.016 39.066 1.00 13.54 315 THR A N 1
ATOM 2261 C CA . THR A 1 315 ? 23.950 27.681 39.609 1.00 12.57 315 THR A CA 1
ATOM 2262 C C . THR A 1 315 ? 22.622 27.677 40.369 1.00 16.79 315 THR A C 1
ATOM 2263 O O . THR A 1 315 ? 22.500 28.331 41.395 1.00 14.48 315 THR A O 1
ATOM 2267 N N . HIS A 1 316 ? 21.629 26.978 39.848 1.00 14.24 316 HIS A N 1
ATOM 2268 C CA . HIS A 1 316 ? 20.314 27.006 40.480 1.00 10.73 316 HIS A CA 1
ATOM 2269 C C . HIS A 1 316 ? 20.373 26.274 41.797 1.00 11.05 316 HIS A C 1
ATOM 2270 O O . HIS A 1 316 ? 20.899 25.166 41.907 1.00 13.11 316 HIS A O 1
ATOM 2277 N N . ASN A 1 317 ? 19.837 26.860 42.870 1.00 14.77 317 ASN A N 1
ATOM 2278 C CA . ASN A 1 317 ? 20.058 26.191 44.152 1.00 16.03 317 ASN A CA 1
ATOM 2279 C C . ASN A 1 317 ? 19.177 24.961 44.300 1.00 17.33 317 ASN A C 1
ATOM 2280 O O . ASN A 1 317 ? 19.424 24.151 45.194 1.00 20.10 317 ASN A O 1
ATOM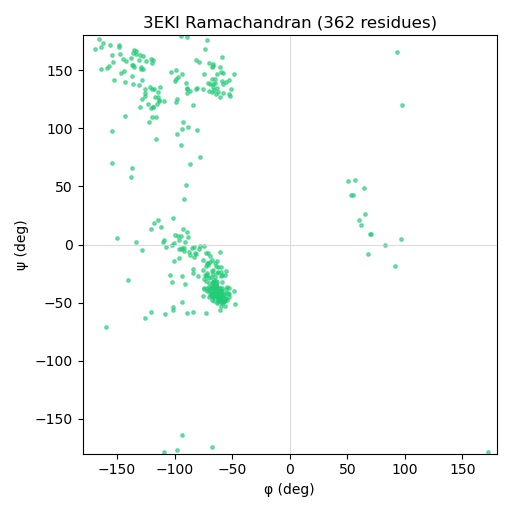 2285 N N . LYS A 1 318 ? 18.178 24.805 43.429 1.00 15.20 318 LYS A N 1
ATOM 2286 C CA . LYS A 1 318 ? 17.322 23.635 43.467 1.00 18.70 318 LYS A CA 1
ATOM 2287 C C . LYS A 1 318 ? 17.933 22.458 42.702 1.00 28.66 318 LYS A C 1
ATOM 2288 O O . LYS A 1 318 ? 17.316 21.388 42.700 1.00 31.03 318 LYS A O 1
ATOM 2294 N N . SER A 1 319 ? 19.086 22.639 42.070 1.00 20.79 319 SER A N 1
ATOM 2295 C CA . SER A 1 319 ? 19.680 21.532 41.321 1.00 22.11 319 SER A CA 1
ATOM 2296 C C . SER A 1 319 ? 19.821 20.269 42.149 1.00 28.27 319 SER A C 1
ATOM 2297 O O . SER A 1 319 ? 20.159 20.249 43.330 1.00 28.59 319 SER A O 1
ATOM 2300 N N . ALA A 1 320 ? 19.572 19.118 41.524 1.00 35.07 320 ALA A N 1
ATOM 2301 C CA . ALA A 1 320 ? 19.572 17.852 42.236 1.00 32.83 320 ALA A CA 1
ATOM 2302 C C . ALA A 1 320 ? 20.945 17.524 42.802 1.00 28.72 320 ALA A C 1
ATOM 2303 O O . ALA A 1 320 ? 21.035 16.673 43.687 1.00 38.46 320 ALA A O 1
ATOM 2305 N N . THR A 1 321 ? 21.962 18.184 42.270 1.00 25.19 321 THR A N 1
ATOM 2306 C CA . THR A 1 321 ? 23.311 17.968 42.784 1.00 35.14 321 THR A CA 1
ATOM 2307 C C . THR A 1 321 ? 23.500 18.620 44.155 1.00 35.84 321 THR A C 1
ATOM 2308 O O . THR A 1 321 ? 24.545 18.424 44.777 1.00 28.20 321 THR A O 1
ATOM 2312 N N . LYS A 1 322 ? 22.503 19.384 44.590 1.00 25.92 322 LYS A N 1
ATOM 2313 C CA . LYS A 1 322 ? 22.593 20.061 45.883 1.00 21.72 322 LYS A CA 1
ATOM 2314 C C . LYS A 1 322 ? 23.807 20.966 46.005 1.00 14.18 322 LYS A C 1
ATOM 2315 O O . LYS A 1 322 ? 24.635 20.878 46.928 1.00 13.68 322 LYS A O 1
ATOM 2321 N N . PRO A 1 323 ? 23.960 21.911 45.085 1.00 12.96 323 PRO A N 1
ATOM 2322 C CA . PRO A 1 323 ? 25.171 22.739 45.023 1.00 12.64 323 PRO A CA 1
ATOM 2323 C C . PRO A 1 323 ? 25.327 23.675 46.228 1.00 15.24 323 PRO A C 1
ATOM 2324 O O . PRO A 1 323 ? 24.385 24.344 46.659 1.00 11.29 323 PRO A O 1
ATOM 2328 N N . PHE A 1 324 ? 26.554 23.697 46.734 1.00 13.39 324 PHE A N 1
ATOM 2329 C CA . PHE A 1 324 ? 27.011 24.517 47.839 1.00 16.49 324 PHE A CA 1
ATOM 2330 C C . PHE A 1 324 ? 26.414 24.059 49.176 1.00 19.15 324 PHE A C 1
ATOM 2331 O O . PHE A 1 324 ? 26.580 24.741 50.197 1.00 20.99 324 PHE A O 1
ATOM 2339 N N . GLU A 1 325 ? 25.739 22.908 49.198 1.00 11.43 325 GLU A N 1
ATOM 2340 C CA . GLU A 1 325 ? 25.213 22.431 50.491 1.00 10.53 325 GLU A CA 1
ATOM 2341 C C . GLU A 1 325 ? 26.337 22.104 51.457 1.00 12.29 325 GLU A C 1
ATOM 2342 O O . GLU A 1 325 ? 27.351 21.509 51.096 1.00 13.23 325 GLU A O 1
ATOM 2348 N N . THR A 1 326 ? 26.150 22.469 52.723 1.00 15.19 326 THR A N 1
ATOM 2349 C CA . THR A 1 326 ? 27.063 22.185 53.818 1.00 10.96 326 THR A CA 1
ATOM 2350 C C . THR A 1 326 ? 26.301 21.520 54.977 1.00 13.45 326 THR A C 1
ATOM 2351 O O . THR A 1 326 ? 25.078 21.619 55.018 1.00 12.97 326 THR A O 1
ATOM 2355 N N . LYS A 1 327 ? 27.057 20.888 55.856 1.00 9.81 327 LYS A N 1
ATOM 2356 C CA . LYS A 1 327 ? 26.498 20.327 57.075 1.00 14.38 327 LYS A CA 1
ATOM 2357 C C . LYS A 1 327 ? 25.849 21.458 57.870 1.00 11.69 327 LYS A C 1
ATOM 2358 O O . LYS A 1 327 ? 26.058 22.646 57.712 1.00 13.16 327 LYS A O 1
ATOM 2364 N N . ALA A 1 328 ? 24.982 21.008 58.771 1.00 15.55 328 ALA A N 1
ATOM 2365 C CA . ALA A 1 328 ? 24.159 21.888 59.557 1.00 16.25 328 ALA A CA 1
ATOM 2366 C C . ALA A 1 328 ? 24.984 22.896 60.324 1.00 14.45 328 ALA A C 1
ATOM 2367 O O . ALA A 1 328 ? 24.615 24.078 60.322 1.00 21.49 328 ALA A O 1
ATOM 2369 N N . ASN A 1 329 ? 26.072 22.448 60.956 1.00 9.55 329 ASN A N 1
ATOM 2370 C CA . ASN A 1 329 ? 26.800 23.471 61.736 1.00 12.16 329 ASN A CA 1
ATOM 2371 C C . ASN A 1 329 ? 28.043 23.994 61.034 1.00 13.87 329 ASN A C 1
ATOM 2372 O O . ASN A 1 329 ? 28.953 24.562 61.660 1.00 11.79 329 ASN A O 1
ATOM 2377 N N . GLU A 1 330 ? 28.085 23.871 59.701 1.00 10.80 330 GLU A N 1
ATOM 2378 C CA . GLU A 1 330 ? 29.183 24.423 58.917 1.00 8.92 330 GLU A CA 1
ATOM 2379 C C . GLU A 1 330 ? 28.651 25.459 57.941 1.00 11.18 330 GLU A C 1
ATOM 2380 O O . GLU A 1 330 ? 27.471 25.491 57.618 1.00 14.09 330 GLU A O 1
ATOM 2386 N N . LYS A 1 331 ? 29.526 26.338 57.484 1.00 9.69 331 LYS A N 1
ATOM 2387 C CA . LYS A 1 331 ? 29.237 27.364 56.534 1.00 9.90 331 LYS A CA 1
ATOM 2388 C C . LYS A 1 331 ? 30.389 27.354 55.507 1.00 7.74 331 LYS A C 1
ATOM 2389 O O . LYS A 1 331 ? 31.523 27.023 55.808 1.00 9.24 331 LYS A O 1
ATOM 2395 N N . MET A 1 332 ? 30.047 27.782 54.315 1.00 11.05 332 MET A N 1
ATOM 2396 C CA . MET A 1 332 ? 30.988 28.067 53.248 1.00 11.17 332 MET A CA 1
ATOM 2397 C C . MET A 1 332 ? 30.966 29.555 52.943 1.00 12.37 332 MET A C 1
ATOM 2398 O O . MET A 1 332 ? 29.889 30.147 52.785 1.00 13.54 332 MET A O 1
ATOM 2403 N N . GLU A 1 333 ? 32.124 30.196 52.867 1.00 8.33 333 GLU A N 1
ATOM 2404 C CA . GLU A 1 333 ? 32.182 31.620 52.625 1.00 7.88 333 GLU A CA 1
ATOM 2405 C C . GLU A 1 333 ? 33.393 31.982 51.776 1.00 5.90 333 GLU A C 1
ATOM 2406 O O . GLU A 1 333 ? 34.355 31.217 51.712 1.00 7.19 333 GLU A O 1
ATOM 2412 N N . ALA A 1 334 ? 33.318 33.145 51.158 1.00 6.61 334 ALA A N 1
ATOM 2413 C CA . ALA A 1 334 ? 34.412 33.653 50.367 1.00 7.51 334 ALA A CA 1
ATOM 2414 C C . ALA A 1 334 ? 35.533 34.175 51.267 1.00 7.54 334 ALA A C 1
ATOM 2415 O O . ALA A 1 334 ? 35.268 34.930 52.208 1.00 9.43 334 ALA A O 1
ATOM 2417 N N . LEU A 1 335 ? 36.759 33.804 50.937 1.00 5.70 335 LEU A N 1
ATOM 2418 C CA . LEU A 1 335 ? 37.943 34.338 51.600 1.00 5.92 335 LEU A CA 1
ATOM 2419 C C . LEU A 1 335 ? 38.542 35.527 50.880 1.00 9.36 335 LEU A C 1
ATOM 2420 O O . LEU A 1 335 ? 38.825 36.589 51.449 1.00 8.68 335 LEU A O 1
ATOM 2425 N N . ILE A 1 336 ? 38.742 35.390 49.559 1.00 7.11 336 ILE A N 1
ATOM 2426 C CA . ILE A 1 336 ? 39.339 36.427 48.755 1.00 5.80 336 ILE A CA 1
ATOM 2427 C C . ILE A 1 336 ? 39.039 36.112 47.283 1.00 7.20 336 ILE A C 1
ATOM 2428 O O . ILE A 1 336 ? 38.855 34.930 46.976 1.00 7.86 336 ILE A O 1
ATOM 2433 N N . VAL A 1 337 ? 38.947 37.148 46.462 1.00 6.41 337 VAL A N 1
ATOM 2434 C CA . VAL A 1 337 ? 38.858 36.885 45.013 1.00 6.54 337 VAL A CA 1
ATOM 2435 C C . VAL A 1 337 ? 40.241 37.034 44.395 1.00 9.30 337 VAL A C 1
ATOM 2436 O O . VAL A 1 337 ? 41.242 37.279 45.088 1.00 8.63 337 VAL A O 1
ATOM 2440 N N . THR A 1 338 ? 40.352 36.896 43.082 1.00 7.14 338 THR A N 1
ATOM 2441 C CA . THR A 1 338 ? 41.652 37.006 42.434 1.00 6.77 338 THR A CA 1
ATOM 2442 C C . THR A 1 338 ? 41.761 38.292 41.622 1.00 4.70 338 THR A C 1
ATOM 2443 O O . THR A 1 338 ? 40.857 39.109 41.578 1.00 7.95 338 THR A O 1
ATOM 2447 N N . ASN A 1 339 ? 42.907 38.458 40.961 1.00 7.31 339 ASN A N 1
ATOM 2448 C CA . ASN A 1 339 ? 43.145 39.504 39.988 1.00 8.42 339 ASN A CA 1
ATOM 2449 C C . ASN A 1 339 ? 42.294 39.179 38.752 1.00 5.34 339 ASN A C 1
ATOM 2450 O O . ASN A 1 339 ? 41.898 38.034 38.576 1.00 7.26 339 ASN A O 1
ATOM 2455 N N . PRO A 1 340 ? 41.993 40.215 37.980 1.00 6.74 340 PRO A N 1
ATOM 2456 C CA . PRO A 1 340 ? 41.081 40.038 36.840 1.00 6.75 340 PRO A CA 1
ATOM 2457 C C . PRO A 1 340 ? 41.746 39.746 35.504 1.00 5.99 340 PRO A C 1
ATOM 2458 O O . PRO A 1 340 ? 42.835 40.256 35.233 1.00 7.24 340 PRO A O 1
ATOM 2462 N N . ILE A 1 341 ? 41.043 38.935 34.694 1.00 4.09 341 ILE A N 1
ATOM 2463 C CA . ILE A 1 341 ? 41.538 38.687 33.320 1.00 3.51 341 ILE A CA 1
ATOM 24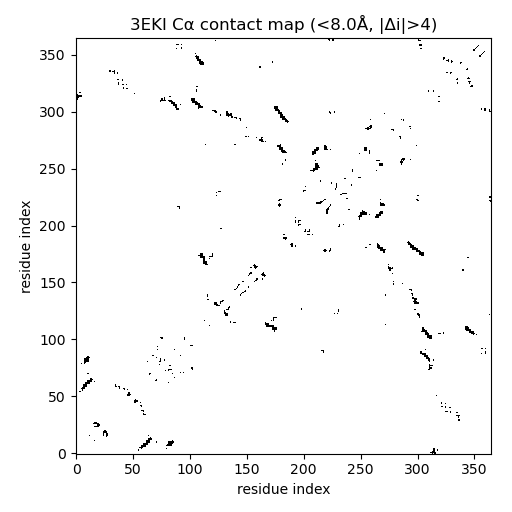64 C C . ILE A 1 341 ? 40.390 38.833 32.341 1.00 5.79 341 ILE A C 1
ATOM 2465 O O . ILE A 1 341 ? 39.226 38.868 32.744 1.00 6.56 341 ILE A O 1
ATOM 2470 N N . PRO A 1 342 ? 40.632 38.967 31.042 1.00 5.12 342 PRO A N 1
ATOM 2471 C CA . PRO A 1 342 ? 39.509 39.233 30.133 1.00 7.40 342 PRO A CA 1
ATOM 2472 C C . PRO A 1 342 ? 38.518 38.089 29.987 1.00 4.53 342 PRO A C 1
ATOM 2473 O O . PRO A 1 342 ? 38.869 36.938 30.162 1.00 5.96 342 PRO A O 1
ATOM 2477 N N . TYR A 1 343 ? 37.274 38.450 29.665 1.00 7.08 343 TYR A N 1
ATOM 2478 C CA . TYR A 1 343 ? 36.288 37.428 29.336 1.00 7.88 343 TYR A CA 1
ATOM 2479 C C . TYR A 1 343 ? 36.687 36.761 28.018 1.00 10.25 343 TYR A C 1
ATOM 2480 O O . TYR A 1 343 ? 37.763 37.033 27.483 1.00 9.29 343 TYR A O 1
ATOM 2489 N N . ASP A 1 344 ? 35.849 35.877 27.497 1.00 8.19 344 ASP A N 1
ATOM 2490 C CA . ASP A 1 344 ? 36.242 35.012 26.387 1.00 5.61 344 ASP A CA 1
ATOM 2491 C C . ASP A 1 344 ? 36.483 35.813 25.102 1.00 6.74 344 ASP A C 1
ATOM 2492 O O . ASP A 1 344 ? 35.941 36.891 24.907 1.00 6.46 344 ASP A O 1
ATOM 2497 N N . VAL A 1 345 ? 37.323 35.219 24.277 1.00 7.49 345 VAL A N 1
ATOM 2498 C CA . VAL A 1 345 ? 37.773 35.833 23.028 1.00 5.86 345 VAL A CA 1
ATOM 2499 C C . VAL A 1 345 ? 37.395 34.978 21.833 1.00 3.79 345 VAL A C 1
ATOM 2500 O O . VAL A 1 345 ? 37.575 33.769 21.788 1.00 5.65 345 VAL A O 1
ATOM 2504 N N . GLY A 1 346 ? 36.864 35.630 20.815 1.00 6.38 346 GLY A N 1
ATOM 2505 C CA . GLY A 1 346 ? 36.541 34.988 19.545 1.00 10.62 346 GLY A CA 1
ATOM 2506 C C . GLY A 1 346 ? 37.749 35.061 18.616 1.00 7.49 346 GLY A C 1
ATOM 2507 O O . GLY A 1 346 ? 38.368 36.100 18.423 1.00 9.97 346 GLY A O 1
ATOM 2508 N N . VAL A 1 347 ? 38.046 33.893 18.076 1.00 5.89 347 VAL A N 1
ATOM 2509 C CA . VAL A 1 347 ? 39.237 33.672 17.292 1.00 3.56 347 VAL A CA 1
ATOM 2510 C C . VAL A 1 347 ? 38.905 32.988 15.983 1.00 6.16 347 VAL A C 1
ATOM 2511 O O . VAL A 1 347 ? 38.091 32.072 15.917 1.00 6.83 347 VAL A O 1
ATOM 2515 N N . PHE A 1 348 ? 39.543 33.463 14.908 1.00 7.45 348 PHE A N 1
ATOM 2516 C CA . PHE A 1 348 ? 39.383 32.947 13.569 1.00 8.22 348 PHE A CA 1
ATOM 2517 C C . PHE A 1 348 ? 40.538 32.070 13.111 1.00 5.63 348 PHE A C 1
ATOM 2518 O O . PHE A 1 348 ? 41.665 32.328 13.540 1.00 8.30 348 PHE A O 1
ATOM 2526 N N . ARG A 1 349 ? 40.257 31.094 12.269 1.00 6.93 349 ARG A N 1
ATOM 2527 C CA . ARG A 1 349 ? 41.333 30.503 11.468 1.00 9.38 349 ARG A CA 1
ATOM 2528 C C . ARG A 1 349 ? 41.932 31.627 10.613 1.00 7.95 349 ARG A C 1
ATOM 2529 O O . ARG A 1 349 ? 41.293 32.613 10.245 1.00 9.98 349 ARG A O 1
ATOM 2537 N N . LYS A 1 350 ? 43.230 31.507 10.338 1.00 8.50 350 LYS A N 1
ATOM 2538 C CA . LYS A 1 350 ? 44.020 32.611 9.841 1.00 9.03 350 LYS A CA 1
ATOM 2539 C C . LYS A 1 350 ? 43.588 33.090 8.456 1.00 8.75 350 LYS A C 1
ATOM 2540 O O . LYS A 1 350 ? 43.684 34.290 8.183 1.00 10.98 350 LYS A O 1
ATOM 2546 N N . SER A 1 351 ? 43.147 32.163 7.621 1.00 9.12 351 SER A N 1
ATOM 2547 C CA . SER A 1 351 ? 42.873 32.534 6.229 1.00 12.21 351 SER A CA 1
ATOM 2548 C C . SER A 1 351 ? 41.475 33.039 5.956 1.00 13.44 351 SER A C 1
ATOM 2549 O O . SER A 1 351 ? 41.132 33.298 4.795 1.00 13.69 351 SER A O 1
ATOM 2552 N N . VAL A 1 352 ? 40.614 33.253 6.954 1.00 10.26 352 VAL A N 1
ATOM 2553 C CA . VAL A 1 352 ? 39.350 33.919 6.659 1.00 8.83 352 VAL A CA 1
ATOM 2554 C C . VAL A 1 352 ? 39.617 35.355 6.265 1.00 6.51 352 VAL A C 1
ATOM 2555 O O . VAL A 1 352 ? 40.377 36.076 6.931 1.00 11.29 352 VAL A O 1
ATOM 2559 N N . ASN A 1 353 ? 39.043 35.838 5.165 1.00 9.08 353 ASN A N 1
ATOM 2560 C CA . ASN A 1 353 ? 39.271 37.203 4.709 1.00 10.49 353 ASN A CA 1
ATOM 2561 C C . ASN A 1 353 ? 39.051 38.247 5.794 1.00 11.99 353 ASN A C 1
ATOM 2562 O O . ASN A 1 353 ? 38.053 38.151 6.523 1.00 8.62 353 ASN A O 1
ATOM 2567 N N . GLN A 1 354 ? 39.959 39.195 5.938 1.00 10.56 354 GLN A N 1
ATOM 2568 C CA . GLN A 1 354 ? 39.894 40.244 6.949 1.00 9.79 354 GLN A CA 1
ATOM 2569 C C . GLN A 1 354 ? 38.616 41.059 6.931 1.00 7.79 354 GLN A C 1
ATOM 2570 O O . GLN A 1 354 ? 38.052 41.380 7.985 1.00 8.93 354 GLN A O 1
ATOM 2576 N N . LEU A 1 355 ? 38.118 41.413 5.750 1.00 6.72 355 LEU A N 1
ATOM 2577 C CA . LEU A 1 355 ? 36.872 42.142 5.601 1.00 8.85 355 LEU A CA 1
ATOM 2578 C C . LEU A 1 355 ? 35.722 41.314 6.180 1.00 8.39 355 LEU A C 1
ATOM 2579 O O . LEU A 1 355 ? 34.870 41.878 6.874 1.00 8.09 355 LEU A O 1
ATOM 2584 N N . GLU A 1 356 ? 35.733 40.014 5.888 1.00 7.98 356 GLU A N 1
ATOM 2585 C CA . GLU A 1 356 ? 34.714 39.105 6.432 1.00 6.38 356 GLU A CA 1
ATOM 2586 C C . GLU A 1 356 ? 34.822 38.998 7.951 1.00 4.50 356 GLU A C 1
ATOM 2587 O O . GLU A 1 356 ? 33.792 39.015 8.643 1.00 6.52 356 GLU A O 1
ATOM 2593 N N . GLN A 1 357 ? 36.037 38.901 8.470 1.00 7.26 357 GLN A N 1
ATOM 2594 C CA . GLN A 1 357 ? 36.218 38.834 9.933 1.00 9.39 357 GLN A CA 1
ATOM 2595 C C . GLN A 1 357 ? 35.623 40.055 10.596 1.00 9.42 357 GLN A C 1
ATOM 2596 O O . GLN A 1 357 ? 34.869 39.991 11.571 1.00 9.23 357 GLN A O 1
ATOM 2602 N N . ASN A 1 358 ? 35.942 41.244 10.107 1.00 6.79 358 ASN A N 1
ATOM 2603 C CA . ASN A 1 358 ? 35.440 42.472 10.684 1.00 6.47 358 ASN A CA 1
ATOM 2604 C C . ASN A 1 358 ? 33.928 42.570 10.572 1.00 9.34 358 ASN A C 1
ATOM 2605 O O . ASN A 1 358 ? 33.265 43.075 11.482 1.00 6.97 358 ASN A O 1
ATOM 2610 N N . LEU A 1 359 ? 33.307 42.101 9.489 1.00 7.51 359 LEU A N 1
ATOM 2611 C CA . LEU A 1 359 ? 31.843 42.087 9.394 1.00 5.99 359 LEU A CA 1
ATOM 2612 C C . LEU A 1 359 ? 31.231 41.103 10.389 1.00 8.49 359 LEU A C 1
ATOM 2613 O O . LEU A 1 359 ? 30.171 41.360 10.958 1.00 7.61 359 LEU A O 1
ATOM 2618 N N . ILE A 1 360 ? 31.921 39.998 10.633 1.00 8.02 360 ILE A N 1
ATOM 2619 C CA . ILE A 1 360 ? 31.416 39.025 11.620 1.00 6.07 360 ILE A CA 1
ATOM 2620 C C . ILE A 1 360 ? 31.521 39.648 13.009 1.00 7.09 360 ILE A C 1
ATOM 2621 O O . ILE A 1 360 ? 30.543 39.551 13.779 1.00 7.52 360 ILE A O 1
ATOM 2626 N N . VAL A 1 361 ? 32.621 40.298 13.323 1.00 5.95 361 VAL A N 1
ATOM 2627 C CA . VAL A 1 361 ? 32.721 40.989 14.631 1.00 8.95 361 VAL A CA 1
ATOM 2628 C C . VAL A 1 361 ? 31.601 41.992 14.799 1.00 8.81 361 VAL A C 1
ATOM 2629 O O . VAL A 1 361 ? 30.902 42.035 15.814 1.00 7.23 361 VAL A O 1
ATOM 2633 N N . GLN A 1 362 ? 31.351 42.852 13.803 1.00 8.61 362 GLN A N 1
ATOM 2634 C CA . GLN A 1 362 ? 30.327 43.872 13.908 1.00 4.91 362 GLN A CA 1
ATOM 2635 C C . GLN A 1 362 ? 28.938 43.268 14.003 1.00 7.13 362 GLN A C 1
ATOM 2636 O O . GLN A 1 362 ? 28.056 43.844 14.658 1.00 9.37 362 GLN A O 1
ATOM 2642 N N . THR A 1 363 ? 28.771 42.098 13.378 1.00 6.24 363 THR A N 1
ATOM 2643 C CA . THR A 1 363 ? 27.483 41.421 13.483 1.00 5.67 363 THR A CA 1
ATOM 2644 C C . THR A 1 363 ? 27.217 40.978 14.936 1.00 6.86 363 THR A C 1
ATOM 2645 O O . THR A 1 363 ? 26.083 41.138 15.412 1.00 8.51 363 THR A O 1
ATOM 2649 N N . PHE A 1 364 ? 28.219 40.463 15.626 1.00 6.15 364 PHE A N 1
ATOM 2650 C CA . PHE A 1 364 ? 28.048 40.121 17.048 1.00 11.82 364 PHE A CA 1
ATOM 2651 C C . PHE A 1 364 ? 27.614 41.370 17.818 1.00 6.75 364 PHE A C 1
ATOM 2652 O O . PHE A 1 364 ? 26.649 41.328 18.587 1.00 10.14 364 PHE A O 1
ATOM 2660 N N . ILE A 1 365 ? 28.314 42.468 17.614 1.00 8.16 365 ILE A N 1
ATOM 2661 C CA . ILE A 1 365 ? 28.084 43.731 18.307 1.00 6.86 365 ILE A CA 1
ATOM 2662 C C . ILE A 1 365 ? 26.667 44.223 18.068 1.00 13.55 365 ILE A C 1
ATOM 2663 O O . ILE A 1 365 ? 25.917 44.599 18.984 1.00 13.14 365 ILE A O 1
ATOM 2668 N N . ASN A 1 366 ? 26.281 44.218 16.783 1.00 8.94 366 ASN A N 1
ATOM 2669 C CA . ASN A 1 366 ? 24.957 44.738 16.440 1.00 13.08 366 ASN A CA 1
ATOM 2670 C C . ASN A 1 366 ? 23.850 43.822 16.925 1.00 10.62 366 ASN A C 1
ATOM 2671 O O . ASN A 1 366 ? 22.781 44.336 17.295 1.00 16.13 366 ASN A O 1
ATOM 2676 N N . LEU A 1 367 ? 24.022 42.508 16.959 1.00 9.72 367 LEU A N 1
ATOM 2677 C CA . LEU A 1 367 ? 23.038 41.563 17.449 1.00 10.46 367 LEU A CA 1
ATOM 2678 C C . LEU A 1 367 ? 22.804 41.800 18.956 1.00 14.55 367 LEU A C 1
ATOM 2679 O O . LEU A 1 367 ? 21.666 41.695 19.413 1.00 17.12 367 LEU A O 1
ATOM 2684 N N . ALA A 1 368 ? 23.877 42.079 19.670 1.00 9.62 368 ALA A N 1
ATOM 2685 C CA . ALA A 1 368 ? 23.757 42.355 21.108 1.00 15.03 368 ALA A CA 1
ATOM 2686 C C . ALA A 1 368 ? 22.990 43.652 21.294 1.00 14.76 368 ALA A C 1
ATOM 2687 O O . ALA A 1 368 ? 22.065 43.802 22.101 1.00 19.01 368 ALA A O 1
ATOM 2689 N N . LYS A 1 369 ? 23.352 44.655 20.507 1.00 14.98 369 LYS A N 1
ATOM 2690 C CA . LYS A 1 369 ? 22.689 45.952 20.632 1.00 19.45 369 LYS A CA 1
ATOM 2691 C C . LYS A 1 369 ? 21.189 45.838 20.390 1.00 22.14 369 LYS A C 1
ATOM 2692 O O . LYS A 1 369 ? 20.412 46.429 21.147 1.00 28.49 369 LYS A O 1
ATOM 2698 N N . ASN A 1 370 ? 20.788 45.114 19.365 1.00 23.51 370 ASN A N 1
ATOM 2699 C CA . ASN A 1 370 ? 19.380 44.997 18.975 1.00 25.99 370 ASN A CA 1
ATOM 2700 C C . ASN A 1 370 ? 18.659 43.858 19.669 1.00 25.22 370 ASN A C 1
ATOM 2701 O O . ASN A 1 370 ? 17.536 43.493 19.320 1.00 30.35 370 ASN A O 1
ATOM 2706 N N . LYS A 1 371 ? 19.314 43.281 20.675 1.00 21.30 371 LYS A N 1
ATOM 2707 C CA . LYS A 1 371 ? 18.772 42.206 21.478 1.00 21.61 371 LYS A CA 1
ATOM 2708 C C . LYS A 1 371 ? 18.311 41.014 20.668 1.00 20.65 371 LYS A C 1
ATOM 2709 O O . LYS A 1 371 ? 17.278 40.400 20.920 1.00 23.83 371 LYS A O 1
ATOM 2715 N N . GLN A 1 372 ? 19.117 40.653 19.679 1.00 18.28 372 GLN A N 1
ATOM 2716 C CA . GLN A 1 372 ? 18.841 39.515 18.822 1.00 19.27 372 GLN A CA 1
ATOM 2717 C C . GLN A 1 372 ? 19.809 38.384 19.110 1.00 16.70 372 GLN A C 1
ATOM 2718 O O . GLN A 1 372 ? 19.796 37.349 18.446 1.00 18.53 372 GLN A O 1
ATOM 2724 N N . ASP A 1 373 ? 20.670 38.556 20.118 1.00 13.24 373 ASP A N 1
ATOM 2725 C CA . ASP A 1 373 ? 21.594 37.472 20.407 1.00 16.26 373 ASP A CA 1
ATOM 2726 C C . ASP A 1 373 ? 20.974 36.491 21.386 1.00 19.60 373 ASP A C 1
ATOM 2727 O O . ASP A 1 373 ? 20.941 36.768 22.584 1.00 17.19 373 ASP A O 1
ATOM 2732 N N . THR A 1 374 ? 20.492 35.375 20.858 1.00 17.16 374 THR A N 1
ATOM 2733 C CA . THR A 1 374 ? 19.848 34.368 21.675 1.00 17.64 374 THR A CA 1
ATOM 2734 C C . THR A 1 374 ? 20.853 33.393 22.250 1.00 14.24 374 THR A C 1
ATOM 2735 O O . THR A 1 374 ? 20.508 32.551 23.071 1.00 18.03 374 THR A O 1
ATOM 2739 N N . TYR A 1 375 ? 22.104 33.464 21.812 1.00 13.22 375 TYR A N 1
ATOM 2740 C CA . TYR A 1 375 ? 23.097 32.480 22.217 1.00 11.48 375 TYR A CA 1
ATOM 2741 C C . TYR A 1 375 ? 24.038 32.983 23.320 1.00 9.81 375 TYR A C 1
ATOM 2742 O O . TYR A 1 375 ? 24.163 32.321 24.359 1.00 12.20 375 TYR A O 1
ATOM 2751 N N . GLY A 1 376 ? 24.696 34.087 23.067 1.00 11.49 376 GLY A N 1
ATOM 2752 C CA . GLY A 1 376 ? 25.703 34.632 23.964 1.00 10.96 376 GLY A CA 1
ATOM 2753 C C . GLY A 1 376 ? 25.296 34.695 25.420 1.00 8.41 376 GLY A C 1
ATOM 2754 O O . GLY A 1 376 ? 26.083 34.256 26.268 1.00 10.59 376 GLY A O 1
ATOM 2755 N N . PRO A 1 377 ? 24.141 35.262 25.718 1.00 10.86 377 PRO A N 1
ATOM 2756 C CA . PRO A 1 377 ? 23.793 35.442 27.151 1.00 11.97 377 PRO A CA 1
ATOM 2757 C C . PRO A 1 377 ? 23.670 34.119 27.879 1.00 16.13 377 PRO A C 1
ATOM 2758 O O . PRO A 1 377 ? 23.822 34.089 29.117 1.00 16.74 377 PRO A O 1
ATOM 2762 N N . LEU A 1 378 ? 23.478 32.996 27.203 1.00 13.19 378 LEU A N 1
ATOM 2763 C CA . LEU A 1 378 ? 23.425 31.692 27.859 1.00 14.53 378 LEU A CA 1
ATOM 2764 C C . LEU A 1 378 ? 24.787 31.231 28.375 1.00 17.16 378 LEU A C 1
ATOM 2765 O O . LEU A 1 378 ? 24.910 30.347 29.220 1.00 15.62 378 LEU A O 1
ATOM 2770 N N . LEU A 1 379 ? 25.823 31.859 27.849 1.00 11.85 379 LEU A N 1
ATOM 2771 C CA . LEU A 1 379 ? 27.196 31.594 28.199 1.00 9.68 379 LEU A CA 1
ATOM 2772 C C . LEU A 1 379 ? 27.794 32.712 29.037 1.00 11.05 379 LEU A C 1
ATOM 2773 O O . LEU A 1 379 ? 28.964 32.664 29.431 1.00 14.09 379 LEU A O 1
ATOM 2778 N N . GLY A 1 380 ? 27.033 33.768 29.305 1.00 12.44 380 GLY A N 1
ATOM 2779 C CA . GLY A 1 380 ? 27.583 34.899 30.021 1.00 9.53 380 GLY A CA 1
ATOM 2780 C C . GLY A 1 380 ? 28.040 36.025 29.122 1.00 10.73 380 GLY A C 1
ATOM 2781 O O . GLY A 1 380 ? 28.624 37.012 29.554 1.00 10.80 380 GLY A O 1
ATOM 2782 N N . TYR A 1 381 ? 27.807 35.909 27.800 1.00 8.31 381 TYR A N 1
ATOM 2783 C CA . TYR A 1 381 ? 28.260 36.941 26.878 1.00 12.37 381 TYR A CA 1
ATOM 2784 C C . TYR A 1 381 ? 27.126 37.940 26.652 1.00 12.28 381 TYR A C 1
ATOM 2785 O O . TYR A 1 381 ? 26.218 37.670 25.865 1.00 10.65 381 TYR A O 1
ATOM 2794 N N . ASN A 1 382 ? 27.197 39.050 27.357 1.00 9.60 382 ASN A N 1
ATOM 2795 C CA . ASN A 1 382 ? 26.169 40.081 27.347 1.00 7.93 382 ASN A CA 1
ATOM 2796 C C . ASN A 1 382 ? 26.559 41.271 26.495 1.00 8.51 382 ASN A C 1
ATOM 2797 O O . ASN A 1 382 ? 25.816 42.240 26.384 1.00 12.01 382 ASN A O 1
ATOM 2802 N N . GLY A 1 383 ? 27.726 41.244 25.889 1.00 9.41 383 GLY A N 1
ATOM 2803 C CA . GLY A 1 383 ? 28.189 42.320 25.028 1.00 11.87 383 GLY A CA 1
ATOM 2804 C C . GLY A 1 383 ? 29.431 41.830 24.296 1.00 10.00 383 GLY A C 1
ATOM 2805 O O . GLY A 1 383 ? 30.032 40.792 24.572 1.00 8.30 383 GLY A O 1
ATOM 2806 N N . TYR A 1 384 ? 29.831 42.599 23.308 1.00 8.19 384 TYR A N 1
ATOM 2807 C CA . TYR A 1 384 ? 30.981 42.323 22.467 1.00 12.95 384 TYR A CA 1
ATOM 2808 C C . TYR A 1 384 ? 31.722 43.594 22.071 1.00 9.90 384 TYR A C 1
ATOM 2809 O O . TYR A 1 384 ? 31.083 44.647 21.928 1.00 14.01 384 TYR A O 1
ATOM 2818 N N . LYS A 1 385 ? 33.029 43.511 21.877 1.00 7.80 385 LYS A N 1
ATOM 2819 C CA . LYS A 1 385 ? 33.861 44.584 21.358 1.00 9.21 385 LYS A CA 1
ATOM 2820 C C . LYS A 1 385 ? 34.814 43.997 20.320 1.00 10.32 385 LYS A C 1
ATOM 2821 O O . LYS A 1 385 ? 35.160 42.804 20.378 1.00 12.12 385 LYS A O 1
ATOM 2827 N N . LYS A 1 386 ? 35.291 44.772 19.361 1.00 9.10 386 LYS A N 1
ATOM 2828 C CA . LYS A 1 386 ? 36.372 44.410 18.483 1.00 10.64 386 LYS A CA 1
ATOM 2829 C C . LYS A 1 386 ? 37.697 44.387 19.235 1.00 15.31 386 LYS A C 1
ATOM 2830 O O . LYS A 1 386 ? 37.924 45.303 20.040 1.00 15.93 386 LYS A O 1
ATOM 2836 N N . ILE A 1 387 ? 38.557 43.409 18.978 1.00 10.32 387 ILE A N 1
ATOM 2837 C CA . ILE A 1 387 ? 39.911 43.538 19.515 1.00 12.48 387 ILE A CA 1
ATOM 2838 C C . ILE A 1 387 ? 40.769 44.376 18.575 1.00 14.75 387 ILE A C 1
ATOM 2839 O O . ILE A 1 387 ? 40.904 43.991 17.424 1.00 16.01 387 ILE A O 1
ATOM 2844 N N . ASP A 1 388 ? 41.276 45.478 19.098 1.00 12.17 388 ASP A N 1
ATOM 2845 C CA . ASP A 1 388 ? 42.085 46.387 18.283 1.00 11.68 388 ASP A CA 1
ATOM 2846 C C . ASP A 1 388 ? 43.566 46.072 18.423 1.00 19.76 388 ASP A C 1
ATOM 2847 O O . ASP A 1 388 ? 44.355 46.335 17.510 1.00 20.21 388 ASP A O 1
ATOM 2852 N N . ASN A 1 389 ? 43.947 45.502 19.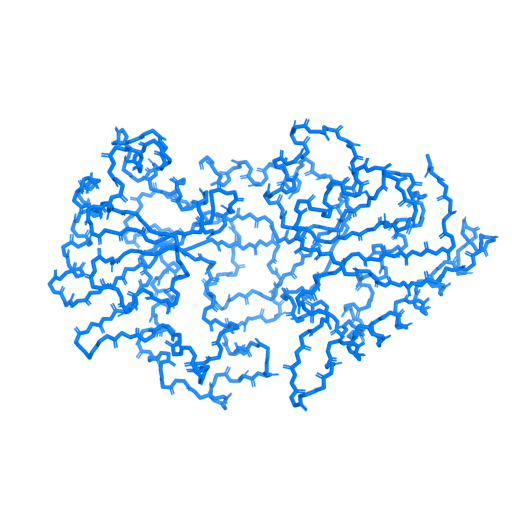570 1.00 15.97 389 ASN A N 1
ATOM 2853 C CA . ASN A 1 389 ? 45.323 45.188 19.908 1.00 12.69 389 ASN A CA 1
ATOM 2854 C C . ASN A 1 389 ? 45.351 44.023 20.912 1.00 9.34 389 ASN A C 1
ATOM 2855 O O . ASN A 1 389 ? 45.160 44.288 22.102 1.00 13.82 389 ASN A O 1
ATOM 2860 N N . PHE A 1 390 ? 45.566 42.836 20.405 1.00 11.32 390 PHE A N 1
ATOM 2861 C CA . PHE A 1 390 ? 45.483 41.652 21.250 1.00 10.93 390 PHE A CA 1
ATOM 2862 C C . PHE A 1 390 ? 46.548 41.669 22.341 1.00 10.78 390 PHE A C 1
ATOM 2863 O O . PHE A 1 390 ? 46.252 41.303 23.480 1.00 11.08 390 PHE A O 1
ATOM 2871 N N . GLN A 1 391 ? 47.756 42.088 21.995 1.00 10.44 391 GLN A N 1
ATOM 2872 C CA . GLN A 1 391 ? 48.796 42.102 23.029 1.00 12.22 391 GLN A CA 1
ATOM 2873 C C . GLN A 1 391 ? 48.457 42.989 24.206 1.00 15.70 391 GLN A C 1
ATOM 2874 O O . GLN A 1 391 ? 48.642 42.646 25.392 1.00 13.79 391 GLN A O 1
ATOM 2880 N N . LYS A 1 392 ? 47.940 44.175 23.923 1.00 11.55 392 LYS A N 1
ATOM 2881 C CA . LYS A 1 392 ? 47.588 45.149 24.942 1.00 13.12 392 LYS A CA 1
ATOM 2882 C C . LYS A 1 392 ? 46.309 44.844 25.707 1.00 15.72 392 LYS A C 1
ATOM 2883 O O . LYS A 1 392 ? 46.236 44.925 26.935 1.00 15.36 392 LYS A O 1
ATOM 2889 N N . GLU A 1 393 ? 45.272 44.450 24.967 1.00 13.15 393 GLU A N 1
ATOM 2890 C CA . GLU A 1 393 ? 43.971 44.297 25.529 1.00 11.35 393 GLU A CA 1
ATOM 2891 C C . GLU A 1 393 ? 43.757 42.937 26.198 1.00 12.30 393 GLU A C 1
ATOM 2892 O O . GLU A 1 393 ? 42.928 42.804 27.039 1.00 10.35 393 GLU A O 1
ATOM 2898 N N . ILE A 1 394 ? 44.510 41.945 25.782 1.00 9.80 394 ILE A N 1
ATOM 2899 C CA . ILE A 1 394 ? 44.317 40.614 26.323 1.00 5.99 394 ILE A CA 1
ATOM 2900 C C . ILE A 1 394 ? 45.587 40.084 26.993 1.00 10.02 394 ILE A C 1
ATOM 2901 O O . ILE A 1 394 ? 45.541 39.694 28.082 1.00 8.52 394 ILE A O 1
ATOM 2906 N N . VAL A 1 395 ? 46.672 40.015 26.239 1.00 9.45 395 VAL A N 1
ATOM 2907 C CA . VAL A 1 395 ? 47.866 39.380 26.753 1.00 10.13 395 VAL A CA 1
ATOM 2908 C C . VAL A 1 395 ? 48.407 40.118 27.989 1.00 9.11 395 VAL A C 1
ATOM 2909 O O . VAL A 1 395 ? 48.684 39.532 28.962 1.00 12.16 395 VAL A O 1
ATOM 2913 N N . GLU A 1 396 ? 48.541 41.412 27.880 1.00 12.52 396 GLU A N 1
ATOM 2914 C CA . GLU A 1 396 ? 49.127 42.159 28.997 1.00 11.86 396 GLU A CA 1
ATOM 2915 C C . GLU A 1 396 ? 48.179 42.086 30.194 1.00 12.25 396 GLU A C 1
ATOM 2916 O O . GLU A 1 396 ? 48.610 42.147 31.255 1.00 10.55 396 GLU A O 1
ATOM 2922 N N . VAL A 1 397 ? 46.905 42.018 29.969 1.00 10.80 397 VAL A N 1
ATOM 2923 C CA . VAL A 1 397 ? 46.005 42.004 31.088 1.00 8.45 397 VAL A CA 1
ATOM 2924 C C . VAL A 1 397 ? 46.141 40.670 31.806 1.00 10.55 397 VAL A C 1
ATOM 2925 O O . VAL A 1 397 ? 46.161 40.632 32.986 1.00 11.61 397 VAL A O 1
ATOM 2929 N N . TYR A 1 398 ? 46.170 39.588 31.044 1.00 7.61 398 TYR A N 1
ATOM 2930 C CA . TYR A 1 398 ? 46.336 38.260 31.607 1.00 7.56 398 TYR A CA 1
ATOM 2931 C C . TYR A 1 398 ? 47.661 38.148 32.356 1.00 12.78 398 TYR A C 1
ATOM 2932 O O . TYR A 1 398 ? 47.669 37.620 33.478 1.00 11.22 398 TYR A O 1
ATOM 2941 N N . GLU A 1 399 ? 48.734 38.645 31.732 1.00 10.07 399 GLU A N 1
ATOM 2942 C CA . GLU A 1 399 ? 50.048 38.493 32.363 1.00 10.38 399 GLU A CA 1
ATOM 2943 C C . GLU A 1 399 ? 50.106 39.272 33.679 1.00 12.76 399 GLU A C 1
ATOM 2944 O O . GLU A 1 399 ? 50.729 38.753 34.617 1.00 13.06 399 GLU A O 1
ATOM 2950 N N . LYS A 1 400 ? 49.500 40.439 33.761 1.00 10.07 400 LYS A N 1
ATOM 2951 C CA . LYS A 1 400 ? 49.532 41.204 35.010 1.00 15.75 400 LYS A CA 1
ATOM 2952 C C . LYS A 1 400 ? 48.806 40.416 36.110 1.00 12.88 400 LYS A C 1
ATOM 2953 O O . LYS A 1 400 ? 49.213 40.491 37.270 1.00 13.19 400 LYS A O 1
ATOM 2959 N N . ALA A 1 401 ? 47.755 39.682 35.754 1.00 8.35 401 ALA A N 1
ATOM 2960 C CA . ALA A 1 401 ? 46.951 38.995 36.768 1.00 4.49 401 ALA A CA 1
ATOM 2961 C C . ALA A 1 401 ? 47.648 37.791 37.366 1.00 8.80 401 ALA A C 1
ATOM 2962 O O . ALA A 1 401 ? 47.393 37.481 38.539 1.00 12.13 401 ALA A O 1
ATOM 2964 N N . ILE A 1 402 ? 48.487 37.124 36.584 1.00 10.84 402 ILE A N 1
ATOM 2965 C CA . ILE A 1 402 ? 49.150 35.919 37.068 1.00 8.92 402 ILE A CA 1
ATOM 2966 C C . ILE A 1 402 ? 50.521 36.228 37.658 1.00 13.21 402 ILE A C 1
ATOM 2967 O O . ILE A 1 402 ? 51.164 35.314 38.164 1.00 16.47 402 ILE A O 1
ATOM 2972 N N . LYS A 1 403 ? 50.927 37.477 37.592 1.00 14.59 403 LYS A N 1
ATOM 2973 C CA . LYS A 1 403 ? 51.974 38.051 38.416 1.00 25.11 403 LYS A CA 1
ATOM 2974 C C . LYS A 1 403 ? 51.354 38.490 39.746 1.00 27.41 403 LYS A C 1
ATOM 2975 O O . LYS A 1 403 ? 50.291 39.137 39.812 1.00 19.54 403 LYS A O 1
#